Protein AF-A0A960SS31-F1 (afdb_monomer)

Mean predicted aligned error: 2.96 Å

Solvent-accessible surface area (backbone atoms only — not comparable to full-atom values): 11959 Å² total; per-resid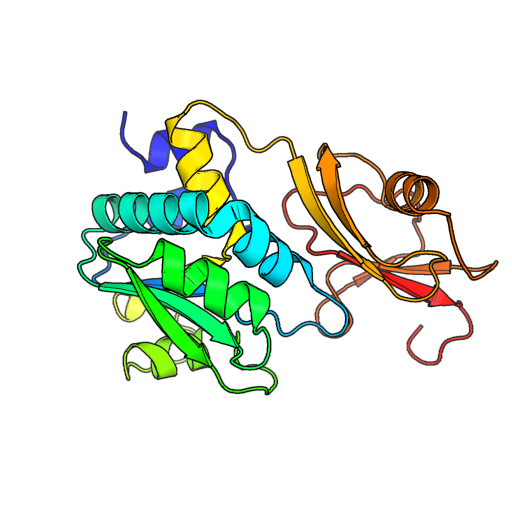ue (Å²): 131,60,68,36,57,36,24,48,74,21,59,42,36,29,36,71,48,81,44,51,58,43,27,62,66,35,70,41,70,23,48,31,34,36,30,52,38,38,72,61,43,63,86,57,51,31,54,48,50,44,30,48,76,39,22,57,43,28,50,51,11,48,54,52,45,21,66,57,20,64,27,77,45,34,36,39,36,32,29,63,86,46,52,64,27,51,52,34,37,51,62,43,27,65,95,53,77,40,44,82,41,79,38,70,95,57,81,64,53,55,38,70,59,53,39,44,27,74,76,68,73,48,78,56,57,91,97,56,49,55,57,84,71,31,29,45,76,44,28,41,64,28,24,31,45,43,36,36,13,77,72,73,42,54,68,54,59,34,58,24,13,42,29,64,43,37,65,45,65,45,68,48,76,42,54,58,62,47,27,51,46,60,58,39,48,76,44,62,24,66,63,45,97,49,67,31,35,22,40,51,21,77,81,83,34,44,84,38,79,62,57,70,47,54,37,43,76,28,44,35,24,35,36,30,37,45,63,86,40,95,88,106

Radius of gyration: 17.5 Å; Cα contacts (8 Å, |Δi|>4): 535; chains: 1; bounding box: 45×34×51 Å

Nearest PDB structures (foldseek):
  8rb9-assembly1_C  TM=9.527E-01  e=4.982E-23  Azotobacter vinelandii DJ
  8rbm-assembly1_C  TM=9.577E-01  e=6.476E-22  Azotobacter vinelandii DJ
  8a5e-assembly1_B  TM=8.186E-01  e=1.273E-15  Acetobacterium woodii DSM 1030
  8oh5-assembly1_B  TM=8.190E-01  e=1.273E-15  Sporomusa ovata DSM 2662
  8j9h-assembly1_V1  TM=7.981E-01  e=4.921E-14  Euglena gracilis

Structure (mmCIF, N/CA/C/O backbone):
data_AF-A0A960SS31-F1
#
_entry.id   AF-A0A960SS31-F1
#
loop_
_atom_site.group_PDB
_atom_site.id
_atom_site.type_symbol
_atom_site.label_atom_id
_atom_site.label_alt_id
_atom_site.label_comp_id
_atom_site.label_asym_id
_atom_site.label_entity_id
_atom_site.label_seq_id
_atom_site.pdbx_PDB_ins_code
_atom_site.Cartn_x
_atom_site.Cartn_y
_atom_site.Cartn_z
_atom_site.occupancy
_atom_site.B_iso_or_equiv
_atom_site.auth_seq_id
_atom_site.auth_comp_id
_atom_site.auth_asym_id
_atom_site.auth_atom_id
_atom_site.pdbx_PDB_model_num
ATOM 1 N N . MET A 1 1 ? -1.459 15.351 19.835 1.00 75.50 1 MET A N 1
ATOM 2 C CA . MET A 1 1 ? -1.897 15.698 18.464 1.00 75.50 1 MET A CA 1
ATOM 3 C C . MET A 1 1 ? -2.835 14.598 17.987 1.00 75.50 1 MET A C 1
ATOM 5 O O . MET A 1 1 ? -2.575 13.457 18.355 1.00 75.50 1 MET A O 1
ATOM 9 N N . LYS A 1 2 ? -3.936 14.891 17.279 1.00 91.81 2 LYS A N 1
ATOM 10 C CA . LYS A 1 2 ? -4.834 13.819 16.801 1.00 91.81 2 LYS A CA 1
ATOM 11 C C . LYS A 1 2 ? -4.137 13.023 15.691 1.00 91.81 2 LYS A C 1
ATOM 13 O O . LYS A 1 2 ? -3.307 13.583 14.976 1.00 91.81 2 LYS A O 1
ATOM 18 N N . LEU A 1 3 ? -4.495 11.748 15.511 1.00 96.00 3 LEU A N 1
ATOM 19 C CA . LEU A 1 3 ? -3.878 10.901 14.479 1.00 96.00 3 LEU A CA 1
ATOM 20 C C . LEU A 1 3 ? -4.015 11.513 13.077 1.00 96.00 3 LEU A C 1
ATOM 22 O O . LEU A 1 3 ? -3.043 11.567 12.330 1.00 96.00 3 LEU A O 1
ATOM 26 N N . ALA A 1 4 ? -5.200 12.030 12.735 1.00 96.56 4 ALA A N 1
ATOM 27 C CA . ALA A 1 4 ? -5.448 12.657 11.437 1.00 96.56 4 ALA A CA 1
ATOM 28 C C . ALA A 1 4 ? -4.482 13.823 11.150 1.00 96.56 4 ALA A C 1
ATOM 30 O O . ALA A 1 4 ? -4.000 13.954 10.027 1.00 96.56 4 ALA A O 1
ATOM 31 N N . ASP A 1 5 ? -4.127 14.617 12.163 1.00 97.12 5 ASP A N 1
ATOM 32 C CA . ASP A 1 5 ? -3.155 15.702 12.012 1.00 97.12 5 ASP A CA 1
ATOM 33 C C . ASP A 1 5 ? -1.747 15.148 11.740 1.00 97.12 5 ASP A C 1
ATOM 35 O O . ASP A 1 5 ? -1.031 15.681 10.895 1.00 97.12 5 ASP A O 1
ATOM 39 N N . GLN A 1 6 ? -1.350 14.058 12.413 1.00 97.88 6 GLN A N 1
ATOM 40 C CA . GLN A 1 6 ? -0.028 13.431 12.228 1.00 97.88 6 GLN A CA 1
ATOM 41 C C . GLN A 1 6 ? 0.095 12.865 10.816 1.00 97.88 6 GLN A C 1
ATOM 43 O O . GLN A 1 6 ? 1.068 13.126 10.115 1.00 97.88 6 GLN A O 1
ATOM 48 N N . VAL A 1 7 ? -0.949 12.170 10.370 1.00 98.31 7 VAL A N 1
ATOM 49 C CA . VAL A 1 7 ? -1.077 11.603 9.024 1.00 98.31 7 VAL A CA 1
ATOM 50 C C . VAL A 1 7 ? -1.078 12.702 7.957 1.00 98.31 7 VAL A C 1
ATOM 52 O O . VAL A 1 7 ? -0.448 12.544 6.908 1.00 98.31 7 VAL A O 1
ATOM 55 N N . LYS A 1 8 ? -1.733 13.839 8.226 1.00 98.12 8 LYS A N 1
ATOM 56 C CA . LYS A 1 8 ? -1.721 15.008 7.339 1.00 98.12 8 LYS A CA 1
ATOM 57 C C . LYS A 1 8 ? -0.321 15.614 7.225 1.00 98.12 8 LYS A C 1
ATOM 59 O O . LYS A 1 8 ? 0.139 15.821 6.105 1.00 98.12 8 LYS A O 1
ATOM 64 N N . LEU A 1 9 ? 0.363 15.863 8.346 1.00 97.94 9 LEU A N 1
ATOM 65 C CA . LEU A 1 9 ? 1.720 16.433 8.356 1.00 97.94 9 LEU A CA 1
ATOM 66 C C . LEU A 1 9 ? 2.754 15.497 7.719 1.00 97.94 9 LEU A C 1
ATOM 68 O O . LEU A 1 9 ? 3.628 15.957 6.991 1.00 97.94 9 LEU A O 1
ATOM 72 N N . ALA A 1 10 ? 2.623 14.186 7.926 1.00 98.00 10 ALA A N 1
ATOM 73 C CA . ALA A 1 10 ? 3.469 13.177 7.290 1.00 98.00 10 ALA A CA 1
ATOM 74 C C . ALA A 1 10 ? 3.208 13.030 5.775 1.00 98.00 10 ALA A C 1
ATOM 76 O O . ALA A 1 10 ? 3.958 12.343 5.077 1.00 98.00 10 ALA A O 1
ATOM 77 N N . GLY A 1 11 ? 2.155 13.666 5.247 1.00 97.81 11 GLY A N 1
ATOM 78 C CA . GLY A 1 11 ? 1.810 13.638 3.830 1.00 97.81 11 GLY A CA 1
ATOM 79 C C . GLY A 1 11 ? 1.362 12.259 3.349 1.00 97.81 11 GLY A C 1
ATOM 80 O O . GLY A 1 11 ? 1.710 11.872 2.227 1.00 97.81 11 GLY A O 1
ATOM 81 N N . VAL A 1 12 ? 0.636 11.519 4.193 1.00 98.56 12 VAL A N 1
ATOM 82 C CA . VAL A 1 12 ? 0.093 10.194 3.868 1.00 98.56 12 VAL A CA 1
ATOM 83 C C . VAL A 1 12 ? -1.138 10.335 2.970 1.00 98.56 12 VAL A C 1
ATOM 85 O O . VAL A 1 12 ? -2.100 11.040 3.290 1.00 98.56 12 VAL A O 1
ATOM 88 N N . VAL A 1 13 ? -1.117 9.609 1.857 1.00 98.31 13 VAL A N 1
ATOM 89 C CA . VAL A 1 13 ? -2.213 9.505 0.886 1.00 98.31 13 VAL A CA 1
ATOM 90 C C . VAL A 1 13 ? -2.513 8.037 0.596 1.00 98.31 13 VAL A C 1
ATOM 92 O O . VAL A 1 13 ? -1.703 7.163 0.914 1.00 98.31 13 VAL A O 1
ATOM 95 N N . GLY A 1 14 ? -3.661 7.762 -0.023 1.00 97.56 14 GLY A N 1
ATOM 96 C CA . GLY A 1 14 ? -4.030 6.425 -0.475 1.00 97.56 14 GLY A CA 1
ATOM 97 C C . GLY A 1 14 ? -2.978 5.836 -1.419 1.00 97.56 14 GLY A C 1
ATOM 98 O O . GLY A 1 14 ? -2.830 6.277 -2.557 1.00 97.56 14 GLY A O 1
ATOM 99 N N . ALA A 1 15 ? -2.277 4.807 -0.946 1.00 97.00 15 ALA A N 1
ATOM 100 C CA . ALA A 1 15 ? -1.106 4.224 -1.600 1.00 97.00 15 ALA A CA 1
ATOM 101 C C . ALA A 1 15 ? -1.434 3.192 -2.704 1.00 97.00 15 ALA A C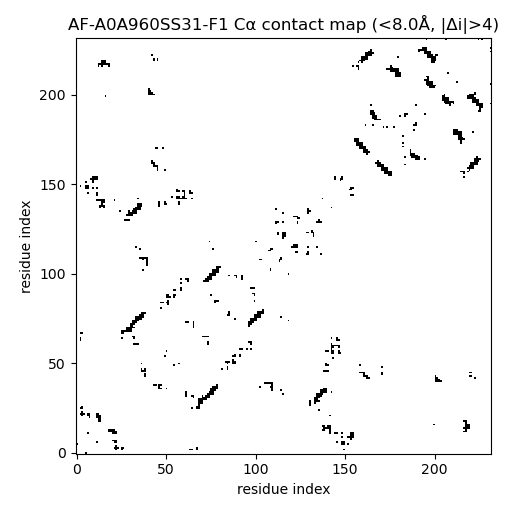 1
ATOM 103 O O . ALA A 1 15 ? -0.524 2.576 -3.257 1.00 97.00 15 ALA A O 1
ATOM 104 N N . GLY A 1 16 ? -2.717 2.993 -3.021 1.00 92.00 16 GLY A N 1
ATOM 105 C CA . GLY A 1 16 ? -3.203 2.030 -4.018 1.00 92.00 16 GLY A CA 1
ATOM 106 C C . GLY A 1 16 ? -3.482 2.612 -5.409 1.00 92.00 16 GLY A C 1
ATOM 107 O O . GLY A 1 16 ? -4.236 2.004 -6.153 1.00 92.00 16 GLY A O 1
ATOM 108 N N . GLY A 1 17 ? -2.963 3.800 -5.742 1.00 89.00 17 GLY A N 1
ATOM 109 C CA . GLY A 1 17 ? -3.172 4.450 -7.048 1.00 89.00 17 GLY A CA 1
ATOM 110 C C . GLY A 1 17 ? -3.997 5.736 -6.983 1.00 89.00 17 GLY A C 1
ATOM 111 O O . GLY A 1 17 ? -3.607 6.749 -7.550 1.00 89.00 17 GLY A O 1
ATOM 112 N N . GLY A 1 18 ? -5.101 5.740 -6.229 1.00 89.81 18 GLY A N 1
ATOM 113 C CA . GLY A 1 18 ? -6.043 6.871 -6.225 1.00 89.81 18 GLY A CA 1
ATOM 114 C C . GLY A 1 18 ? -5.597 8.124 -5.455 1.00 89.81 18 GLY A C 1
ATOM 115 O O . GLY A 1 18 ? -6.140 9.199 -5.679 1.00 89.81 18 GLY A O 1
ATOM 116 N N . GLY A 1 19 ? -4.644 8.021 -4.521 1.00 94.69 19 GLY A N 1
ATOM 117 C CA . GLY A 1 19 ? -4.060 9.194 -3.852 1.00 94.69 19 GLY A CA 1
ATOM 118 C C . GLY A 1 19 ? -4.988 10.001 -2.938 1.00 94.69 19 GLY A C 1
ATOM 119 O O . GLY A 1 19 ? -4.627 11.108 -2.542 1.00 94.69 19 GLY A O 1
ATOM 120 N N . PHE A 1 20 ? -6.159 9.475 -2.565 1.00 96.75 20 PHE A N 1
ATOM 121 C CA . PHE A 1 20 ? -7.087 10.190 -1.685 1.00 96.75 20 PHE A CA 1
ATOM 122 C C . PHE A 1 20 ? -6.420 10.548 -0.338 1.00 96.75 20 PHE A C 1
ATOM 124 O O . PHE A 1 20 ? -5.739 9.689 0.235 1.00 96.75 20 PHE A O 1
ATOM 131 N N . PRO A 1 21 ? -6.601 11.766 0.209 1.00 97.50 21 PRO A N 1
ATOM 132 C CA . PRO A 1 21 ? -5.950 12.156 1.456 1.00 97.50 21 PRO A CA 1
ATOM 133 C C . PRO A 1 21 ? -6.404 11.296 2.645 1.00 97.50 21 PRO A C 1
ATOM 135 O O . PRO A 1 21 ? -7.551 11.367 3.090 1.00 97.50 21 PRO A O 1
ATOM 138 N N . THR A 1 22 ? -5.488 10.505 3.208 1.00 98.19 22 THR A N 1
ATOM 139 C CA . THR A 1 22 ? -5.817 9.517 4.249 1.00 98.19 22 THR A CA 1
ATOM 140 C C . THR A 1 22 ? -6.360 10.169 5.518 1.00 98.19 22 THR A C 1
ATOM 142 O O . THR A 1 22 ? -7.275 9.638 6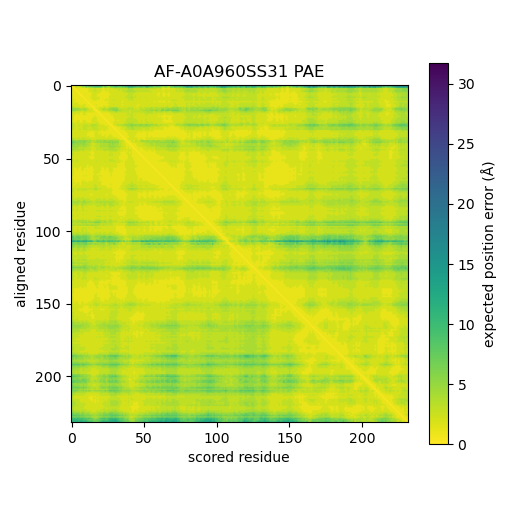.138 1.00 98.19 22 THR A O 1
ATOM 145 N N . HIS A 1 23 ? -5.868 11.357 5.875 1.00 97.94 23 HIS A N 1
ATOM 146 C CA . HIS A 1 23 ? -6.356 12.093 7.044 1.00 97.94 23 HIS A CA 1
ATOM 147 C C . HIS A 1 23 ? -7.856 12.432 6.976 1.00 97.94 23 HIS A C 1
ATOM 149 O O . HIS A 1 23 ? -8.488 12.528 8.021 1.00 97.94 23 HIS A O 1
ATOM 155 N N . ILE A 1 24 ? -8.434 12.571 5.774 1.00 97.31 24 ILE A N 1
ATOM 156 C CA . ILE A 1 24 ? -9.879 12.786 5.603 1.00 97.31 24 ILE A CA 1
ATOM 157 C C . ILE A 1 24 ? -10.639 11.502 5.950 1.00 97.31 24 ILE A C 1
ATOM 159 O O . ILE A 1 24 ? -11.610 11.560 6.698 1.00 97.31 24 ILE A O 1
ATOM 163 N N . LYS A 1 25 ? -10.168 10.333 5.482 1.00 96.69 25 LYS A N 1
ATOM 164 C CA . LYS A 1 25 ? -10.757 9.031 5.851 1.00 96.69 25 LYS A CA 1
ATOM 165 C C . LYS A 1 25 ? -10.688 8.794 7.367 1.00 96.69 25 LYS A C 1
ATOM 167 O O . LYS A 1 25 ? -11.653 8.319 7.949 1.00 96.69 25 LYS A O 1
ATOM 172 N N . LEU A 1 26 ? -9.579 9.1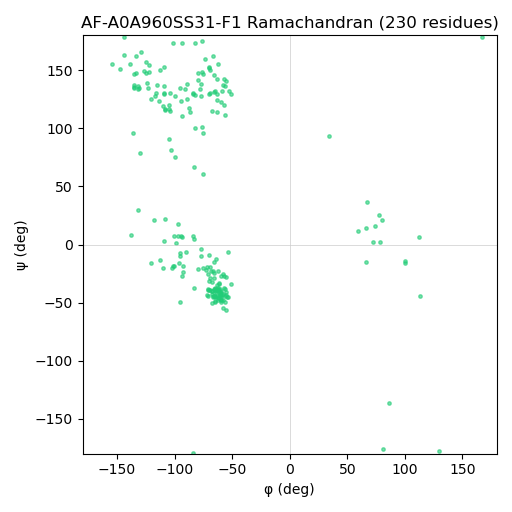75 8.006 1.00 97.06 26 LEU A N 1
ATOM 173 C CA . LEU A 1 26 ? -9.372 9.019 9.455 1.00 97.06 26 LEU A CA 1
ATOM 174 C C . LEU A 1 26 ? -10.114 10.047 10.323 1.00 97.06 26 LEU A C 1
ATOM 176 O O . LEU A 1 26 ? -10.129 9.903 11.541 1.00 97.06 26 LEU A O 1
ATOM 180 N N . ALA A 1 27 ? -10.691 11.090 9.725 1.00 95.12 27 ALA A N 1
ATOM 181 C CA . ALA A 1 27 ? -11.530 12.058 10.430 1.00 95.12 27 ALA A CA 1
ATOM 182 C C . ALA A 1 27 ? -13.018 11.657 10.445 1.00 95.12 27 ALA A C 1
ATOM 184 O O . ALA A 1 27 ? -13.825 12.336 11.079 1.00 95.12 27 ALA A O 1
ATOM 185 N N . ALA A 1 28 ? -13.385 10.589 9.733 1.00 94.56 28 ALA A N 1
ATOM 186 C CA . ALA A 1 28 ? -14.741 10.061 9.702 1.00 94.56 28 ALA A CA 1
ATOM 187 C C . ALA A 1 28 ? -15.035 9.160 10.917 1.00 94.56 28 ALA A C 1
ATOM 189 O O . ALA A 1 28 ? -14.142 8.829 11.695 1.00 94.56 28 ALA A O 1
ATOM 190 N N . GLN A 1 29 ? -16.294 8.741 11.057 1.00 97.38 29 GLN A N 1
ATOM 191 C CA . GLN A 1 29 ? -16.711 7.721 12.020 1.00 97.38 29 GLN A CA 1
ATOM 192 C C . GLN A 1 29 ? -17.095 6.442 11.283 1.00 97.38 29 GLN A C 1
ATOM 194 O O . GLN A 1 29 ? -17.885 6.484 10.341 1.00 97.38 29 GLN A O 1
ATOM 199 N N . ALA A 1 30 ? -16.540 5.315 11.713 1.00 98.12 30 ALA A N 1
ATOM 200 C CA . ALA A 1 30 ? -16.788 4.009 11.118 1.00 98.12 30 ALA A CA 1
ATOM 201 C C . ALA A 1 30 ? -16.728 2.925 12.192 1.00 98.12 30 ALA A C 1
ATOM 203 O O . ALA A 1 30 ? -15.998 3.056 13.170 1.00 98.12 30 ALA A O 1
ATOM 204 N N . ASP A 1 31 ? -17.475 1.842 12.000 1.00 98.31 31 ASP A N 1
ATOM 205 C CA . ASP A 1 31 ? -17.437 0.684 12.898 1.00 98.31 31 ASP A CA 1
ATOM 206 C C . ASP A 1 31 ? -16.434 -0.390 12.442 1.00 98.31 31 ASP A C 1
ATOM 208 O O . ASP A 1 31 ? -15.994 -1.198 13.266 1.00 98.31 31 ASP A O 1
ATOM 212 N N . THR A 1 32 ? -16.028 -0.347 11.165 1.00 98.75 32 THR A N 1
ATOM 213 C CA . THR A 1 32 ? -15.114 -1.310 10.538 1.00 98.75 32 THR A CA 1
ATOM 214 C C . THR A 1 32 ? -13.996 -0.604 9.762 1.00 98.75 32 THR A C 1
ATOM 216 O O . THR A 1 32 ? -14.246 0.332 8.996 1.00 98.75 32 THR A O 1
ATOM 219 N N . VAL A 1 33 ? -12.759 -1.088 9.906 1.00 98.88 33 VAL A N 1
ATOM 220 C CA . VAL A 1 33 ? -11.593 -0.676 9.105 1.00 98.88 33 VAL A CA 1
ATOM 221 C C . VAL A 1 33 ? -11.067 -1.872 8.316 1.00 98.88 33 VAL A C 1
ATOM 223 O O . VAL A 1 33 ? -10.783 -2.920 8.889 1.00 98.88 33 VAL A O 1
ATOM 226 N N . ILE A 1 34 ? -10.900 -1.708 7.003 1.00 98.81 34 ILE A N 1
ATOM 227 C CA . ILE A 1 34 ? -10.426 -2.760 6.100 1.00 98.81 34 ILE A CA 1
ATOM 228 C C . ILE A 1 34 ? -9.138 -2.320 5.401 1.00 98.81 34 ILE A C 1
ATOM 230 O O . ILE A 1 34 ? -9.092 -1.297 4.711 1.00 98.81 34 ILE A O 1
ATOM 234 N N . ALA A 1 35 ? -8.102 -3.145 5.520 1.00 98.69 35 ALA A N 1
ATOM 235 C CA . ALA A 1 35 ? -6.927 -3.120 4.671 1.00 98.69 35 ALA A CA 1
ATOM 236 C C . ALA A 1 35 ? -7.144 -3.965 3.418 1.00 98.69 35 ALA A C 1
ATOM 238 O O . ALA A 1 35 ? -7.283 -5.186 3.481 1.00 98.69 35 ALA A O 1
ATOM 239 N N . ASN A 1 36 ? -7.167 -3.295 2.269 1.00 98.25 36 ASN A N 1
ATOM 240 C CA . ASN A 1 36 ? -7.265 -3.925 0.963 1.00 98.25 36 ASN A CA 1
ATOM 241 C C . ASN A 1 36 ? -5.875 -4.390 0.503 1.00 98.25 36 ASN A C 1
ATOM 243 O O . ASN A 1 36 ? -5.072 -3.580 0.030 1.00 98.25 36 ASN A O 1
ATOM 247 N N . GLY A 1 37 ? -5.605 -5.686 0.672 1.00 97.12 37 GLY A N 1
ATOM 248 C CA . GLY A 1 37 ? -4.429 -6.399 0.164 1.00 97.12 37 GLY A CA 1
ATOM 249 C C . GLY A 1 37 ? -4.769 -7.349 -0.990 1.00 97.12 37 GLY A C 1
ATOM 250 O O . GLY A 1 37 ? -4.052 -8.321 -1.225 1.00 97.12 37 GLY A O 1
ATOM 251 N N . ALA A 1 38 ? -5.885 -7.122 -1.692 1.00 95.19 38 ALA A N 1
ATOM 252 C CA . ALA A 1 38 ? -6.347 -8.023 -2.743 1.00 95.19 38 ALA A CA 1
ATOM 253 C C . ALA A 1 38 ? -5.445 -8.018 -3.987 1.00 95.19 38 ALA A C 1
ATOM 255 O O . ALA A 1 38 ? -5.414 -9.028 -4.679 1.00 95.19 38 ALA A O 1
ATOM 256 N N . GLU A 1 39 ? -4.763 -6.903 -4.284 1.00 91.56 39 GLU A N 1
ATOM 257 C CA . GLU A 1 39 ? -3.898 -6.667 -5.457 1.00 91.56 39 GLU A CA 1
ATOM 258 C C . GLU A 1 39 ? -4.374 -7.373 -6.742 1.00 91.56 39 GLU A C 1
ATOM 260 O O . GLU A 1 39 ? -4.115 -8.556 -7.005 1.00 91.56 39 GLU A O 1
ATOM 265 N N . CYS A 1 40 ? -5.156 -6.651 -7.542 1.00 90.25 40 CYS A N 1
ATOM 266 C CA . CYS A 1 40 ? -5.812 -7.215 -8.722 1.00 90.25 40 CYS A CA 1
ATOM 267 C C . CYS A 1 40 ? -5.121 -6.881 -10.045 1.00 90.25 40 CYS A C 1
ATOM 269 O O . CYS A 1 40 ? -5.351 -7.595 -11.018 1.00 90.25 40 CYS A O 1
ATOM 271 N N . GLU A 1 41 ? -4.270 -5.856 -10.079 1.00 91.50 41 GLU A N 1
ATOM 272 C CA . GLU A 1 41 ? -3.519 -5.498 -11.279 1.00 91.50 41 GLU A CA 1
ATOM 273 C C . GLU A 1 41 ? -2.569 -6.632 -11.692 1.00 91.50 41 GLU A C 1
ATOM 275 O O . GLU A 1 41 ? -1.739 -7.065 -10.883 1.00 91.50 41 GLU A O 1
ATOM 280 N N . PRO A 1 42 ? -2.662 -7.135 -12.936 1.00 90.62 42 PRO A N 1
ATOM 281 C CA . PRO A 1 42 ? -1.757 -8.163 -13.418 1.00 90.62 42 PRO A CA 1
ATOM 282 C C . PRO A 1 42 ? -0.296 -7.716 -13.316 1.00 90.62 42 PRO A C 1
ATOM 284 O O . PRO A 1 42 ? 0.035 -6.560 -13.568 1.00 90.62 42 PRO A O 1
ATOM 287 N N . LEU A 1 43 ? 0.581 -8.662 -12.970 1.00 93.25 43 LEU A N 1
ATOM 288 C CA . LEU A 1 43 ? 2.025 -8.480 -12.762 1.00 93.25 43 LEU A CA 1
ATOM 289 C C . LEU A 1 43 ? 2.434 -7.609 -11.563 1.00 93.25 43 LEU A C 1
ATOM 291 O O . LEU A 1 43 ? 3.579 -7.733 -11.133 1.00 93.25 43 LEU A O 1
ATOM 295 N N . LEU A 1 44 ? 1.546 -6.823 -10.950 1.00 95.31 44 LEU A N 1
ATOM 296 C CA . LEU A 1 44 ? 1.885 -6.080 -9.731 1.00 95.31 44 LEU A CA 1
ATOM 297 C C . LEU A 1 44 ? 1.894 -6.994 -8.498 1.00 95.31 44 LEU A C 1
ATOM 299 O O . LEU A 1 44 ? 1.077 -7.911 -8.386 1.00 95.31 44 LEU A O 1
ATOM 303 N N . HIS A 1 45 ? 2.895 -6.785 -7.638 1.00 95.06 45 HIS A N 1
ATOM 304 C CA . HIS A 1 45 ? 3.234 -7.627 -6.480 1.00 95.06 45 HIS A CA 1
ATOM 305 C C . HIS A 1 45 ? 3.592 -6.803 -5.226 1.00 95.06 45 HIS A C 1
ATOM 307 O O . HIS A 1 45 ? 4.099 -7.347 -4.240 1.00 95.06 45 HIS A O 1
ATOM 313 N N . LYS A 1 46 ? 3.395 -5.483 -5.261 1.00 97.00 46 LYS A N 1
ATOM 314 C CA . LYS A 1 46 ? 3.875 -4.551 -4.239 1.00 97.00 46 LYS A CA 1
ATOM 315 C C . LYS A 1 46 ? 3.111 -4.696 -2.931 1.00 97.00 46 LYS A C 1
ATOM 317 O O . LYS A 1 46 ? 3.724 -4.655 -1.870 1.00 97.00 46 LYS A O 1
ATOM 322 N N . ASP A 1 47 ? 1.801 -4.919 -2.987 1.00 97.56 47 ASP A N 1
ATOM 323 C CA . ASP A 1 47 ? 0.990 -5.079 -1.778 1.00 97.56 47 ASP A CA 1
ATOM 324 C C . ASP A 1 47 ? 1.292 -6.407 -1.082 1.00 97.56 47 ASP A C 1
ATOM 326 O O . ASP A 1 47 ? 1.369 -6.451 0.146 1.00 97.56 47 ASP A O 1
ATOM 330 N N . ALA A 1 48 ? 1.521 -7.476 -1.855 1.00 97.44 48 ALA A N 1
ATOM 331 C CA . ALA A 1 48 ? 1.982 -8.750 -1.311 1.00 97.44 48 ALA A CA 1
ATOM 332 C C . ALA A 1 48 ? 3.327 -8.589 -0.586 1.00 97.44 48 ALA A C 1
ATOM 334 O O . ALA A 1 48 ? 3.437 -8.985 0.569 1.00 97.44 48 ALA A O 1
ATOM 335 N N . ALA A 1 49 ? 4.299 -7.916 -1.209 1.00 98.00 49 ALA A N 1
ATOM 336 C CA . ALA A 1 49 ? 5.596 -7.649 -0.589 1.00 98.00 49 ALA A CA 1
ATOM 337 C C . ALA A 1 49 ? 5.478 -6.799 0.691 1.00 98.00 49 ALA A C 1
ATOM 339 O O . ALA A 1 49 ? 6.112 -7.107 1.698 1.00 98.00 49 ALA A O 1
ATOM 340 N N . VAL A 1 50 ? 4.630 -5.763 0.691 1.00 98.56 50 VAL A N 1
ATOM 341 C CA . VAL A 1 50 ? 4.359 -4.953 1.893 1.00 98.56 50 VAL A CA 1
ATOM 342 C C . VAL A 1 50 ? 3.791 -5.822 3.015 1.00 98.56 50 VAL A C 1
ATOM 344 O O . VAL A 1 50 ? 4.245 -5.729 4.151 1.00 98.56 50 VAL A O 1
ATOM 347 N N . MET A 1 51 ? 2.830 -6.697 2.719 1.00 98.62 51 MET A N 1
ATOM 348 C CA . MET A 1 51 ? 2.273 -7.611 3.719 1.00 98.62 51 MET A CA 1
ATOM 349 C C . MET A 1 51 ? 3.294 -8.639 4.213 1.00 98.62 51 MET A C 1
ATOM 351 O O . MET A 1 51 ? 3.313 -8.945 5.397 1.00 98.62 51 MET A O 1
ATOM 355 N N . GLU A 1 52 ? 4.148 -9.160 3.336 1.00 98.38 52 GLU A N 1
ATOM 356 C CA . GLU A 1 52 ? 5.174 -10.149 3.684 1.00 98.38 52 GLU A CA 1
ATOM 357 C C . GLU A 1 52 ? 6.262 -9.566 4.592 1.00 98.38 52 GLU A C 1
ATOM 359 O O . GLU A 1 52 ? 6.696 -10.221 5.539 1.00 98.38 52 GLU A O 1
ATOM 364 N N . HIS A 1 53 ? 6.682 -8.326 4.333 1.00 98.31 53 HIS A N 1
ATOM 365 C CA . HIS A 1 53 ? 7.828 -7.718 5.011 1.00 98.31 53 HIS A CA 1
ATOM 366 C C . HIS A 1 53 ? 7.458 -6.728 6.120 1.00 98.31 53 HIS A C 1
ATOM 368 O O . HIS A 1 53 ? 8.292 -6.455 6.978 1.00 98.31 53 HIS A O 1
ATOM 374 N N . GLN A 1 54 ? 6.236 -6.187 6.117 1.00 98.50 54 GLN A N 1
ATOM 375 C CA . GLN A 1 54 ? 5.805 -5.107 7.017 1.00 98.50 54 GLN A CA 1
ATOM 376 C C . GLN A 1 54 ? 4.456 -5.411 7.688 1.00 98.50 54 GLN A C 1
ATOM 378 O O . GLN A 1 54 ? 3.670 -4.509 7.990 1.00 98.50 54 GLN A O 1
ATOM 383 N N . ALA A 1 55 ? 4.152 -6.698 7.907 1.00 98.69 55 ALA A N 1
ATOM 384 C CA . ALA A 1 55 ? 2.892 -7.137 8.506 1.00 98.69 55 ALA A CA 1
ATOM 385 C C . ALA A 1 55 ? 2.628 -6.480 9.871 1.00 98.69 55 ALA A C 1
ATOM 387 O O . ALA A 1 55 ? 1.507 -6.068 10.154 1.00 98.69 55 ALA A O 1
ATOM 388 N N . ARG A 1 56 ? 3.653 -6.345 10.723 1.00 98.50 56 ARG A N 1
ATOM 389 C CA . ARG A 1 56 ? 3.496 -5.777 12.074 1.00 98.50 56 ARG A CA 1
ATOM 390 C C . ARG A 1 56 ? 3.117 -4.298 12.019 1.00 98.50 56 ARG A C 1
ATOM 392 O O . ARG A 1 56 ? 2.197 -3.871 12.714 1.00 98.50 56 ARG A O 1
ATOM 399 N N . GLU A 1 57 ? 3.782 -3.530 11.164 1.00 98.69 57 GLU A N 1
ATOM 400 C CA . GLU A 1 57 ? 3.503 -2.115 10.921 1.00 98.69 57 GLU A CA 1
ATOM 401 C C . GLU A 1 57 ? 2.121 -1.923 10.291 1.00 98.69 57 GLU A C 1
ATOM 403 O O . GLU A 1 57 ? 1.400 -0.995 10.660 1.00 98.69 57 GLU A O 1
ATOM 408 N N . LEU A 1 58 ? 1.725 -2.823 9.384 1.00 98.81 58 LEU A N 1
ATOM 409 C CA . LEU A 1 58 ? 0.383 -2.863 8.808 1.00 98.81 58 LEU A CA 1
ATOM 410 C C . LEU A 1 58 ? -0.680 -3.027 9.902 1.00 98.81 58 LEU A C 1
ATOM 412 O O . LEU A 1 58 ? -1.576 -2.187 9.995 1.00 98.81 58 LEU A O 1
ATOM 416 N N . ILE A 1 59 ? -0.568 -4.053 10.754 1.00 98.81 59 ILE A N 1
ATOM 417 C CA . ILE A 1 59 ? -1.528 -4.290 11.845 1.00 98.81 59 ILE A CA 1
ATOM 418 C C . ILE A 1 59 ? -1.564 -3.098 12.805 1.00 98.81 59 ILE A C 1
ATOM 420 O O . ILE A 1 59 ? -2.645 -2.606 13.132 1.00 98.81 59 ILE A O 1
ATOM 424 N N . ARG A 1 60 ? -0.400 -2.549 13.174 1.00 98.75 60 ARG A N 1
ATOM 425 C CA . ARG A 1 60 ? -0.323 -1.352 14.021 1.00 98.75 60 ARG A CA 1
ATOM 426 C C . ARG A 1 60 ? -1.047 -0.155 13.400 1.00 98.75 60 ARG A C 1
ATOM 428 O O . ARG A 1 60 ? -1.771 0.556 14.097 1.00 98.75 60 ARG A O 1
ATOM 435 N N . GLY A 1 61 ? -0.861 0.071 12.103 1.00 98.81 61 GLY A N 1
ATOM 436 C CA . GLY A 1 61 ? -1.528 1.138 11.363 1.00 98.81 61 GLY A CA 1
ATOM 437 C C . GLY A 1 61 ? -3.047 0.983 11.334 1.00 98.81 61 GLY A C 1
ATOM 438 O O . GLY A 1 61 ? -3.764 1.978 11.462 1.00 98.81 61 GLY A O 1
ATOM 439 N N . ILE A 1 62 ? -3.540 -0.251 11.205 1.00 98.88 62 ILE A N 1
ATOM 440 C CA . ILE A 1 62 ? -4.976 -0.559 11.244 1.00 98.88 62 ILE A CA 1
ATOM 441 C C . ILE A 1 62 ? -5.545 -0.252 12.627 1.00 98.88 62 ILE A C 1
ATOM 443 O O . ILE A 1 62 ? -6.539 0.458 12.711 1.00 98.88 62 ILE A O 1
ATOM 447 N N . GLU A 1 63 ? -4.907 -0.707 13.705 1.00 98.81 63 GLU A N 1
ATOM 448 C CA . GLU A 1 63 ? -5.381 -0.444 15.071 1.00 98.81 63 GLU A CA 1
ATOM 449 C C . GLU A 1 63 ? -5.424 1.053 15.400 1.00 98.81 63 GLU A C 1
ATOM 451 O O . GLU A 1 63 ? -6.396 1.534 15.980 1.00 98.81 63 GLU A O 1
ATOM 456 N N . LEU A 1 64 ? -4.409 1.810 14.971 1.00 98.62 64 LEU A N 1
ATOM 457 C CA . LEU A 1 64 ? -4.400 3.270 15.091 1.00 98.62 64 LEU A CA 1
ATOM 458 C C . LEU A 1 64 ? -5.572 3.906 14.333 1.00 98.62 64 LEU A C 1
ATOM 460 O O . LEU A 1 64 ? -6.243 4.800 14.852 1.00 98.62 64 LEU A O 1
ATOM 464 N N . ALA A 1 65 ? -5.834 3.445 13.109 1.00 98.62 65 ALA A N 1
ATOM 465 C CA . ALA A 1 65 ? -6.967 3.918 12.328 1.00 98.62 65 ALA A CA 1
ATOM 466 C C . ALA A 1 65 ? -8.305 3.553 12.984 1.00 98.62 65 ALA A C 1
ATOM 468 O O . ALA A 1 65 ? -9.197 4.397 13.009 1.00 98.62 65 ALA A O 1
ATOM 469 N N . MET A 1 66 ? -8.429 2.347 13.551 1.00 98.75 66 MET A N 1
ATOM 470 C CA . MET A 1 66 ? -9.615 1.923 14.299 1.00 98.75 66 MET A CA 1
ATOM 471 C C . MET A 1 66 ? -9.889 2.861 15.470 1.00 98.75 66 MET A C 1
ATOM 473 O O . MET A 1 66 ? -11.009 3.348 15.607 1.00 98.75 66 MET A O 1
ATOM 477 N N . ASP A 1 67 ? -8.863 3.179 16.261 1.00 98.38 67 ASP A N 1
ATOM 478 C CA . ASP A 1 67 ? -8.992 4.093 17.399 1.00 98.38 67 ASP A CA 1
ATOM 479 C C . ASP A 1 67 ? -9.402 5.505 16.954 1.00 98.38 67 ASP A C 1
ATOM 481 O O . ASP A 1 67 ? -10.203 6.158 17.621 1.00 98.38 67 ASP A O 1
ATOM 485 N N . ALA A 1 68 ? -8.894 5.973 15.810 1.00 98.19 68 ALA A N 1
ATOM 486 C CA . ALA A 1 68 ? -9.229 7.293 15.282 1.00 98.19 68 ALA A CA 1
ATOM 487 C C . ALA A 1 68 ? -10.682 7.406 14.798 1.00 98.19 68 ALA A C 1
ATOM 489 O O . ALA A 1 68 ? -11.308 8.442 15.023 1.00 98.19 68 ALA A O 1
ATOM 490 N N . VAL A 1 69 ? -11.219 6.360 14.160 1.00 98.19 69 VAL A N 1
ATOM 491 C CA . VAL A 1 69 ? -12.579 6.376 13.585 1.00 98.19 69 VAL A CA 1
ATOM 492 C C . VAL A 1 69 ? -13.646 5.779 14.510 1.00 98.19 69 VAL A C 1
ATOM 494 O O . VAL A 1 69 ? -14.834 5.860 14.202 1.00 98.19 69 VAL A O 1
ATOM 497 N N . GLY A 1 70 ? -13.239 5.192 15.640 1.00 98.00 70 GLY A N 1
ATOM 498 C CA . GLY A 1 70 ? -14.127 4.523 16.595 1.00 98.00 70 GLY A CA 1
ATOM 499 C C . GLY A 1 70 ? -14.530 3.097 16.198 1.00 98.00 70 GLY A C 1
ATOM 500 O O . GLY A 1 70 ? -15.540 2.591 16.696 1.00 98.00 70 GLY A O 1
ATOM 501 N N . ALA A 1 71 ? -13.762 2.449 15.320 1.00 98.44 71 ALA A N 1
ATOM 502 C CA . ALA A 1 71 ? -14.075 1.115 14.820 1.00 98.44 71 ALA A CA 1
ATOM 503 C C . ALA A 1 71 ? -13.771 0.018 15.843 1.00 98.44 71 ALA A C 1
ATOM 505 O O . ALA A 1 71 ? -12.825 0.100 16.630 1.00 98.44 71 ALA A O 1
ATOM 506 N N . LYS A 1 72 ? -14.572 -1.049 15.792 1.00 97.62 72 LYS A N 1
ATOM 507 C CA . LYS A 1 72 ? -14.423 -2.238 16.642 1.00 97.62 72 LYS A CA 1
ATOM 508 C C . LYS A 1 72 ? -13.955 -3.467 15.869 1.00 97.62 72 LYS A C 1
ATOM 510 O O . LYS A 1 72 ? -13.431 -4.378 16.499 1.00 97.62 72 LYS A O 1
ATOM 515 N N . ASP A 1 73 ? -14.117 -3.482 14.545 1.00 98.06 73 ASP A N 1
ATOM 516 C CA . ASP A 1 73 ? -13.644 -4.561 13.670 1.00 98.06 73 ASP A CA 1
ATOM 517 C C . ASP A 1 73 ? -12.530 -4.048 12.746 1.00 98.06 73 ASP A C 1
ATOM 519 O O . ASP A 1 73 ? -12.699 -3.060 12.026 1.00 98.06 73 ASP A O 1
ATOM 523 N N . GLY A 1 74 ? -11.372 -4.705 12.795 1.00 98.75 74 GLY A N 1
ATOM 524 C CA . GLY A 1 74 ? -10.228 -4.441 11.928 1.00 98.75 74 GLY A CA 1
ATOM 525 C C . GLY A 1 74 ? -9.955 -5.656 11.058 1.00 98.75 74 GLY A C 1
ATOM 526 O O . GLY A 1 74 ? -9.854 -6.770 11.571 1.00 98.75 74 GLY A O 1
ATOM 527 N N . VAL A 1 75 ? -9.816 -5.472 9.747 1.00 98.88 75 VAL A N 1
ATOM 528 C CA . VAL A 1 75 ? -9.713 -6.594 8.805 1.00 98.88 75 VAL A CA 1
ATOM 529 C C . VAL A 1 75 ? -8.604 -6.366 7.789 1.00 98.88 75 VAL A C 1
ATOM 531 O O . VAL A 1 75 ? -8.501 -5.283 7.224 1.00 98.88 75 VAL A O 1
ATOM 534 N N . VAL A 1 76 ? -7.815 -7.398 7.489 1.00 98.81 76 VAL A N 1
ATOM 535 C CA . VAL A 1 76 ? -6.930 -7.424 6.312 1.00 98.81 76 VAL A CA 1
ATOM 536 C C . VAL A 1 76 ? -7.496 -8.402 5.291 1.00 98.81 76 VAL A C 1
ATOM 538 O O . VAL A 1 76 ? -7.591 -9.595 5.568 1.00 98.81 76 VAL A O 1
ATOM 541 N N . GLY A 1 77 ? -7.880 -7.908 4.115 1.00 98.25 77 GLY A N 1
ATOM 542 C CA . GLY A 1 77 ? -8.322 -8.734 2.994 1.00 98.25 77 GLY A CA 1
ATOM 543 C C . GLY A 1 77 ? -7.138 -9.167 2.134 1.00 98.25 77 GLY A C 1
ATOM 544 O O . GLY A 1 77 ? -6.484 -8.315 1.536 1.00 98.25 77 GLY A O 1
ATOM 545 N N . VAL A 1 78 ? -6.874 -10.472 2.043 1.00 98.00 78 VAL A N 1
ATOM 546 C CA . VAL A 1 78 ? -5.744 -11.031 1.279 1.00 98.00 78 VAL A CA 1
ATOM 547 C C . VAL A 1 78 ? -6.227 -12.164 0.385 1.00 98.00 78 VAL A C 1
ATOM 549 O O . VAL A 1 78 ? -6.962 -13.046 0.827 1.00 98.00 78 VAL A O 1
ATOM 552 N N . LYS A 1 79 ? -5.791 -12.193 -0.879 1.00 95.81 79 LYS A N 1
ATOM 553 C CA . LYS A 1 79 ? -6.073 -13.335 -1.762 1.00 95.81 79 LYS A CA 1
ATOM 554 C C . LYS A 1 79 ? -5.424 -14.606 -1.227 1.00 95.81 79 LYS A C 1
ATOM 556 O O . LYS A 1 79 ? -4.212 -14.640 -1.016 1.00 95.81 79 LYS A O 1
ATOM 561 N N . ALA A 1 80 ? -6.200 -15.685 -1.127 1.00 95.69 80 ALA A N 1
ATOM 562 C CA . ALA A 1 80 ? -5.734 -16.955 -0.564 1.00 95.69 80 ALA A CA 1
ATOM 563 C C . ALA A 1 80 ? -4.495 -17.542 -1.274 1.00 95.69 80 ALA A C 1
ATOM 565 O O . ALA A 1 80 ? -3.697 -18.242 -0.654 1.00 95.69 80 ALA A O 1
ATOM 566 N N . LYS A 1 81 ? -4.288 -17.232 -2.564 1.00 95.12 81 LYS A N 1
ATOM 567 C CA . LYS A 1 81 ? -3.108 -17.690 -3.314 1.00 95.12 81 LYS A CA 1
ATOM 568 C C . LYS A 1 81 ? -1.783 -17.069 -2.856 1.00 95.12 81 LYS A C 1
ATOM 570 O O . LYS A 1 81 ? -0.731 -17.649 -3.118 1.00 95.12 81 LYS A O 1
ATOM 575 N N . LYS A 1 82 ? -1.802 -15.900 -2.204 1.00 95.69 82 LYS A N 1
ATOM 576 C CA . LYS A 1 82 ? -0.600 -15.180 -1.751 1.00 95.69 82 LYS A CA 1
ATOM 577 C C . LYS A 1 82 ? -0.135 -15.759 -0.409 1.00 95.69 82 LYS A C 1
ATOM 579 O O . LYS A 1 82 ? -0.232 -15.111 0.625 1.00 95.69 82 LYS A O 1
ATOM 584 N N . LYS A 1 83 ? 0.319 -17.018 -0.429 1.00 97.19 83 LYS A N 1
ATOM 585 C CA . LYS A 1 83 ? 0.601 -17.815 0.780 1.00 97.19 83 LYS A CA 1
ATOM 586 C C . LYS A 1 83 ? 1.561 -17.119 1.748 1.00 97.19 83 LYS A C 1
ATOM 588 O O . LYS A 1 83 ? 1.268 -17.070 2.931 1.00 97.19 83 LYS A O 1
ATOM 593 N N . ALA A 1 84 ? 2.658 -16.545 1.255 1.00 98.06 84 ALA A N 1
ATOM 594 C CA . ALA A 1 84 ? 3.628 -15.855 2.106 1.00 98.06 84 ALA A CA 1
ATOM 595 C C . ALA A 1 84 ? 3.007 -14.639 2.819 1.00 98.06 84 ALA A C 1
ATOM 597 O O . ALA A 1 84 ? 3.105 -14.535 4.040 1.00 98.06 84 ALA A O 1
ATOM 598 N N . ALA A 1 85 ? 2.279 -13.786 2.089 1.00 98.19 85 ALA A N 1
ATOM 599 C CA . ALA A 1 85 ? 1.533 -12.675 2.681 1.00 98.19 85 ALA A CA 1
ATOM 600 C C . ALA A 1 85 ? 0.471 -13.147 3.689 1.00 98.19 85 ALA A C 1
ATOM 602 O O . ALA A 1 85 ? 0.328 -12.556 4.755 1.00 98.19 85 ALA A O 1
ATOM 603 N N . VAL A 1 86 ? -0.256 -14.226 3.375 1.00 98.50 86 VAL A N 1
ATOM 604 C CA . VAL A 1 86 ? -1.251 -14.829 4.275 1.00 98.50 86 VAL A CA 1
ATOM 605 C C . VAL A 1 86 ? -0.610 -15.273 5.587 1.00 98.50 86 VAL A C 1
ATOM 607 O O . VAL A 1 86 ? -1.142 -14.944 6.643 1.00 98.50 86 VAL A O 1
ATOM 610 N N . GLU A 1 87 ? 0.518 -15.982 5.539 1.00 98.62 87 GLU A N 1
ATOM 611 C CA . GLU A 1 87 ? 1.214 -16.442 6.745 1.00 98.62 87 GLU A CA 1
ATOM 612 C C . GLU A 1 87 ? 1.771 -15.271 7.564 1.00 98.62 87 GLU A C 1
ATOM 614 O O . GLU A 1 87 ? 1.563 -15.218 8.776 1.00 98.62 87 GLU A O 1
ATOM 619 N N . ALA A 1 88 ? 2.399 -14.286 6.912 1.00 98.75 88 ALA A N 1
ATOM 620 C CA . ALA A 1 88 ? 2.937 -13.104 7.586 1.00 98.75 88 ALA A CA 1
ATOM 621 C C . ALA A 1 88 ? 1.839 -12.286 8.288 1.00 98.75 88 ALA A C 1
ATOM 623 O O . ALA A 1 88 ? 1.977 -11.925 9.459 1.00 98.75 88 ALA A O 1
ATOM 624 N N . VAL A 1 89 ? 0.720 -12.035 7.599 1.00 98.75 89 VAL A N 1
ATOM 625 C CA . VAL A 1 89 ? -0.425 -11.307 8.162 1.00 98.75 89 VAL A CA 1
ATOM 626 C C . VAL A 1 89 ? -1.102 -12.120 9.258 1.00 98.75 89 VAL A C 1
ATOM 628 O O . VAL A 1 89 ? -1.416 -11.564 10.304 1.00 98.75 89 VAL A O 1
ATOM 631 N N . ARG A 1 90 ? -1.296 -13.432 9.067 1.00 98.62 90 ARG A N 1
ATOM 632 C CA . ARG A 1 90 ? -1.880 -14.309 10.092 1.00 98.62 90 ARG A CA 1
ATOM 633 C C . ARG A 1 90 ? -1.078 -14.241 11.387 1.00 98.62 90 ARG A C 1
ATOM 635 O O . ARG A 1 90 ? -1.676 -14.007 12.431 1.00 98.62 90 ARG A O 1
ATOM 642 N N . ALA A 1 91 ? 0.243 -14.384 11.300 1.00 98.56 91 ALA A N 1
ATOM 643 C CA . ALA A 1 91 ? 1.127 -14.296 12.455 1.00 98.56 91 ALA A CA 1
ATOM 644 C C . ALA A 1 91 ? 1.090 -12.903 13.108 1.00 98.56 91 ALA A C 1
ATOM 646 O O . ALA A 1 91 ? 1.093 -12.792 14.329 1.00 98.56 91 ALA A O 1
ATOM 647 N N . ALA A 1 92 ? 1.023 -11.826 12.316 1.00 98.56 92 ALA A N 1
ATOM 648 C CA . ALA A 1 92 ? 0.932 -10.465 12.849 1.00 98.56 92 ALA A CA 1
ATOM 649 C C . ALA A 1 92 ? -0.428 -10.146 13.498 1.00 98.56 92 ALA A C 1
ATOM 651 O O . ALA A 1 92 ? -0.491 -9.280 14.369 1.00 98.56 92 ALA A O 1
ATOM 652 N N . CYS A 1 93 ? -1.501 -10.832 13.095 1.00 98.44 93 CYS A N 1
ATOM 653 C CA . CYS A 1 93 ? -2.824 -10.679 13.696 1.00 98.44 93 CYS A CA 1
ATOM 654 C C . CYS A 1 93 ? -2.927 -11.310 15.097 1.00 98.44 93 CYS A C 1
ATOM 656 O O . CYS A 1 93 ? -3.810 -10.917 15.862 1.00 98.44 93 CYS A O 1
ATOM 658 N N . GLU A 1 94 ? -2.068 -12.274 15.450 1.00 97.56 94 GLU A N 1
ATOM 659 C CA . GLU A 1 94 ? -2.110 -12.958 16.748 1.00 97.56 94 GLU A CA 1
ATOM 660 C C . GLU A 1 94 ? -1.989 -11.965 17.917 1.00 97.56 94 GLU A C 1
ATOM 662 O O . GLU A 1 94 ? -1.010 -11.232 18.043 1.00 97.56 94 GLU A O 1
ATOM 667 N N . GLY A 1 95 ? -3.008 -11.929 18.783 1.00 95.00 95 GLY A N 1
ATOM 668 C CA . GLY A 1 95 ? -3.060 -11.019 19.935 1.00 95.00 95 GLY A CA 1
ATOM 669 C C . GLY A 1 95 ? -3.450 -9.570 19.610 1.00 95.00 95 GLY A C 1
ATOM 670 O O . GLY A 1 95 ? -3.498 -8.749 20.525 1.00 95.00 95 GLY A O 1
ATOM 671 N N . SER A 1 96 ? -3.750 -9.252 18.348 1.00 97.38 96 SER A N 1
ATOM 672 C CA . SER A 1 96 ? -4.251 -7.937 17.924 1.00 97.38 96 SER A CA 1
ATOM 673 C C . SER A 1 96 ? -5.784 -7.890 17.869 1.00 97.38 96 SER A C 1
ATOM 675 O O . SER A 1 96 ? -6.462 -8.913 17.993 1.00 97.38 96 SER A O 1
ATOM 677 N N . ARG A 1 97 ? -6.351 -6.701 17.627 1.00 96.50 97 ARG A N 1
ATOM 678 C CA . ARG A 1 97 ? -7.792 -6.529 17.327 1.00 96.50 97 ARG A CA 1
ATOM 679 C C . ARG A 1 97 ? -8.144 -6.748 15.850 1.00 96.50 97 ARG A C 1
ATOM 681 O O . ARG A 1 97 ? -9.266 -6.454 15.439 1.00 96.50 97 ARG A O 1
ATOM 688 N N . VAL A 1 98 ? -7.189 -7.209 15.045 1.00 98.69 98 VAL A N 1
ATOM 689 C CA . VAL A 1 98 ? -7.315 -7.316 13.592 1.00 98.69 98 VAL A CA 1
ATOM 690 C C . VAL A 1 98 ? -7.409 -8.782 13.180 1.00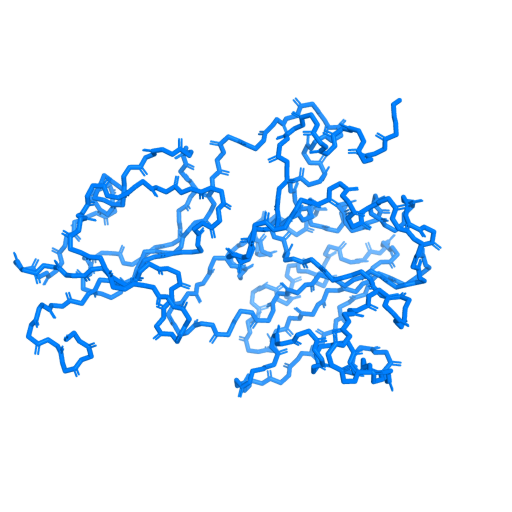 98.69 98 VAL A C 1
ATOM 692 O O . VAL A 1 98 ? -6.659 -9.628 13.662 1.00 98.69 98 VAL A O 1
ATOM 695 N N . ARG A 1 99 ? -8.324 -9.093 12.260 1.00 98.44 99 ARG A N 1
ATOM 696 C CA . ARG A 1 99 ? -8.500 -10.437 11.694 1.00 98.44 99 ARG A CA 1
ATOM 697 C C . ARG A 1 99 ? -8.126 -10.489 10.215 1.00 98.44 99 ARG A C 1
ATOM 699 O O . ARG A 1 99 ? -8.287 -9.527 9.467 1.00 98.44 99 ARG A O 1
ATOM 706 N N . LEU A 1 100 ? -7.666 -11.655 9.777 1.00 98.44 100 LEU A N 1
ATOM 707 C CA . LEU A 1 100 ? -7.420 -11.949 8.367 1.00 98.44 100 LEU A CA 1
ATOM 708 C C . LEU A 1 100 ? -8.719 -12.407 7.686 1.00 98.44 100 LEU A C 1
ATOM 710 O O . LEU A 1 100 ? -9.372 -13.335 8.162 1.00 98.44 100 LEU A O 1
ATOM 714 N N . GLN A 1 101 ? -9.048 -11.812 6.540 1.00 98.19 101 GLN A N 1
ATOM 715 C CA . GLN A 1 101 ? -10.084 -12.279 5.621 1.00 98.19 101 GLN A CA 1
ATOM 716 C C . GLN A 1 101 ? -9.428 -12.816 4.347 1.00 98.19 101 GLN A C 1
ATOM 718 O O . GLN A 1 101 ? -8.775 -12.077 3.610 1.00 98.19 101 GLN A O 1
ATOM 723 N N . LEU A 1 102 ? -9.640 -14.101 4.059 1.00 97.69 102 LEU A N 1
ATOM 724 C CA . LEU A 1 102 ? -9.226 -14.676 2.783 1.00 97.69 102 LEU A CA 1
ATOM 725 C C . LEU A 1 102 ? -10.214 -14.280 1.684 1.00 97.69 102 LEU A C 1
ATOM 727 O O . LEU A 1 102 ? -11.430 -14.371 1.868 1.00 97.69 102 LEU A O 1
ATOM 731 N N . LEU A 1 103 ? -9.670 -13.856 0.548 1.00 96.12 103 LEU A N 1
ATOM 732 C CA . LEU A 1 103 ? -10.407 -13.467 -0.650 1.00 96.12 103 LEU A CA 1
ATOM 733 C C . LEU A 1 103 ? -10.218 -14.505 -1.761 1.00 96.12 103 LEU A C 1
ATOM 735 O O . LEU A 1 103 ? -9.182 -15.181 -1.833 1.00 96.12 103 LEU A O 1
ATOM 739 N N . GLY A 1 104 ? -11.212 -14.593 -2.645 1.00 91.88 104 GLY A N 1
ATOM 740 C CA . GLY A 1 104 ? -11.134 -15.388 -3.869 1.00 91.88 104 GLY A CA 1
ATOM 741 C C . GLY A 1 104 ? -10.113 -14.836 -4.868 1.00 91.88 104 GLY A C 1
ATOM 742 O O . GLY A 1 104 ? -9.685 -13.684 -4.784 1.00 91.88 104 GLY A O 1
ATOM 743 N N . ASP A 1 105 ? -9.713 -15.669 -5.831 1.00 89.94 105 ASP A N 1
ATOM 744 C CA . ASP A 1 105 ? -8.766 -15.278 -6.877 1.00 89.94 105 ASP A CA 1
ATOM 745 C C . ASP A 1 105 ? -9.473 -14.912 -8.186 1.00 89.94 105 ASP A C 1
ATOM 747 O O . ASP A 1 105 ? -9.480 -15.677 -9.145 1.00 89.94 105 ASP A O 1
ATOM 751 N N . TYR A 1 106 ? -10.091 -13.734 -8.211 1.00 88.38 106 TYR A N 1
ATOM 752 C CA . TYR A 1 106 ? -10.724 -13.180 -9.406 1.00 88.38 106 TYR A CA 1
ATOM 753 C C . TYR A 1 106 ? -10.547 -11.659 -9.466 1.00 88.38 106 TYR A C 1
ATOM 755 O O . TYR A 1 106 ? -10.190 -11.008 -8.479 1.00 88.38 106 TYR A O 1
ATOM 763 N N . TYR A 1 107 ? -10.766 -11.091 -10.649 1.00 84.69 107 TYR A N 1
ATOM 764 C CA . TYR A 1 107 ? -10.829 -9.648 -10.857 1.00 84.69 107 TYR A CA 1
ATOM 765 C C . TYR A 1 107 ? -12.305 -9.237 -11.022 1.00 84.69 107 TYR A C 1
ATOM 767 O O . TYR A 1 107 ? -12.972 -9.868 -11.844 1.00 84.69 107 TYR A O 1
ATOM 775 N N . PRO A 1 108 ? -12.818 -8.213 -10.305 1.00 83.44 108 PRO A N 1
ATOM 776 C CA . PRO A 1 108 ? -12.128 -7.343 -9.348 1.00 83.44 108 PRO A CA 1
ATOM 777 C C . PRO A 1 108 ? -12.424 -7.675 -7.865 1.00 83.44 108 PRO A C 1
ATOM 779 O O . PRO A 1 108 ? -13.148 -6.952 -7.196 1.00 83.44 108 PRO A O 1
ATOM 782 N N . ALA A 1 109 ? -11.759 -8.673 -7.268 1.00 88.12 109 ALA A N 1
ATOM 783 C CA . ALA A 1 109 ? -11.910 -8.952 -5.824 1.00 88.12 109 ALA A CA 1
ATOM 784 C C . ALA A 1 109 ? -11.415 -7.820 -4.888 1.00 88.12 109 ALA A C 1
ATOM 786 O O . ALA A 1 109 ? -11.633 -7.865 -3.679 1.00 88.12 109 ALA A O 1
ATOM 787 N N . GLY A 1 110 ? -10.679 -6.847 -5.433 1.00 85.94 110 GLY A N 1
ATOM 788 C CA . GLY A 1 110 ? -10.175 -5.676 -4.719 1.00 85.94 110 GLY A CA 1
ATOM 789 C C . GLY A 1 110 ? -11.009 -4.414 -4.915 1.00 85.94 110 GLY A C 1
ATOM 790 O O . GLY A 1 110 ? -10.605 -3.379 -4.385 1.00 85.94 110 GLY A O 1
ATOM 791 N N . ASP A 1 111 ? -12.107 -4.472 -5.674 1.00 92.31 111 ASP A N 1
ATOM 792 C CA . ASP A 1 111 ? -13.051 -3.359 -5.749 1.00 92.31 111 ASP A CA 1
ATOM 793 C C . ASP A 1 111 ? -13.689 -3.111 -4.375 1.00 92.31 111 ASP A C 1
ATOM 795 O O . ASP A 1 111 ? -13.939 -4.046 -3.609 1.00 92.31 111 ASP A O 1
ATOM 799 N N . GLU A 1 112 ? -13.918 -1.842 -4.030 1.00 92.12 112 GLU A N 1
ATOM 800 C CA . GLU A 1 112 ? -14.415 -1.494 -2.698 1.00 92.12 112 GLU A CA 1
ATOM 801 C C . GLU A 1 112 ? -15.839 -2.031 -2.454 1.00 92.12 112 GLU A C 1
ATOM 803 O O . GLU A 1 112 ? -16.145 -2.367 -1.309 1.00 92.12 112 GLU A O 1
ATOM 808 N N . TYR A 1 113 ? -16.683 -2.194 -3.484 1.00 94.31 113 TYR A N 1
ATOM 809 C CA . TYR A 1 113 ? -18.021 -2.783 -3.329 1.00 94.31 113 TYR A CA 1
ATOM 810 C C . TYR A 1 113 ? -17.930 -4.269 -2.966 1.00 94.31 113 TYR A C 1
ATOM 812 O O . TYR A 1 113 ? -18.518 -4.696 -1.967 1.00 94.31 113 TYR A O 1
ATOM 820 N N . ASP A 1 114 ? -17.146 -5.035 -3.727 1.00 94.81 114 ASP A N 1
ATOM 821 C CA . ASP A 1 114 ? -16.962 -6.474 -3.509 1.00 94.81 114 ASP A CA 1
ATOM 822 C C . ASP A 1 114 ? -16.278 -6.758 -2.169 1.00 94.81 114 ASP A C 1
ATOM 824 O O . ASP A 1 114 ? -16.703 -7.641 -1.415 1.00 94.81 114 ASP A O 1
ATOM 828 N N . LEU A 1 115 ? -15.233 -5.996 -1.838 1.00 96.38 115 LEU A N 1
ATOM 829 C CA . LEU A 1 115 ? -14.475 -6.187 -0.606 1.00 96.38 115 LEU A CA 1
ATOM 830 C C . LEU A 1 115 ? -15.320 -5.866 0.632 1.00 96.38 115 LEU A C 1
ATOM 832 O O . LEU A 1 115 ? -15.325 -6.645 1.589 1.00 96.38 115 LEU A O 1
ATOM 836 N N . VAL A 1 116 ? -16.054 -4.747 0.622 1.00 97.88 116 VAL A N 1
ATOM 837 C CA . VAL A 1 116 ? -16.930 -4.373 1.743 1.00 97.88 116 VAL A CA 1
ATOM 838 C C . VAL A 1 116 ? -18.032 -5.407 1.926 1.00 97.88 116 VAL A C 1
ATOM 840 O O . VAL A 1 116 ? -18.261 -5.844 3.059 1.00 97.88 116 VAL A O 1
ATOM 843 N N . TYR A 1 117 ? -18.668 -5.852 0.841 1.00 97.06 117 TYR A N 1
ATOM 844 C CA . TYR A 1 117 ? -19.698 -6.883 0.915 1.00 97.06 117 TYR A CA 1
ATOM 845 C C . TYR A 1 117 ? -19.139 -8.208 1.443 1.00 97.06 117 TYR A C 1
ATOM 847 O O . TYR A 1 117 ? -19.704 -8.789 2.366 1.00 97.06 117 TYR A O 1
ATOM 855 N N . THR A 1 118 ? -17.984 -8.648 0.941 1.00 95.88 118 THR A N 1
ATOM 856 C CA . THR A 1 118 ? -17.334 -9.894 1.380 1.00 95.88 118 THR A CA 1
ATOM 857 C C . THR A 1 118 ? -16.992 -9.872 2.871 1.00 95.88 118 THR A C 1
ATOM 859 O O . THR A 1 118 ? -17.123 -10.886 3.553 1.00 95.88 118 THR A O 1
ATOM 862 N N . VAL A 1 119 ? -16.549 -8.725 3.393 1.00 96.88 119 VAL A N 1
ATOM 863 C CA . VAL A 1 119 ? -16.121 -8.596 4.795 1.00 96.88 119 VAL A CA 1
ATOM 864 C C . VAL A 1 119 ? -17.293 -8.379 5.753 1.00 96.88 119 VAL A C 1
ATOM 866 O O . VAL A 1 119 ? -17.247 -8.875 6.880 1.00 96.88 119 VAL A O 1
ATOM 869 N N . THR A 1 120 ? -18.311 -7.617 5.340 1.00 97.56 120 THR A N 1
ATOM 870 C CA . THR A 1 120 ? -19.349 -7.084 6.246 1.00 97.56 120 THR A CA 1
ATOM 871 C C . THR A 1 120 ? -20.774 -7.529 5.915 1.00 97.56 120 THR A C 1
ATOM 873 O O . THR A 1 120 ? -21.672 -7.339 6.733 1.00 97.56 120 THR A O 1
ATOM 876 N N . GLY A 1 121 ? -21.009 -8.058 4.711 1.00 97.62 121 GLY A N 1
ATOM 877 C CA . GLY A 1 121 ? -22.341 -8.324 4.158 1.00 97.62 121 GLY A CA 1
ATOM 878 C C . GLY A 1 121 ? -23.124 -7.071 3.745 1.00 97.62 121 GLY A C 1
ATOM 879 O O . GLY A 1 121 ? -24.273 -7.184 3.319 1.00 97.62 121 GLY A O 1
ATOM 880 N N . ARG A 1 122 ? -22.543 -5.870 3.873 1.00 98.06 122 ARG A N 1
ATOM 881 C CA . ARG A 1 122 ? -23.208 -4.595 3.561 1.00 98.06 122 ARG A CA 1
ATOM 882 C C . ARG A 1 122 ? -22.995 -4.227 2.098 1.00 98.06 122 ARG A C 1
ATOM 884 O O . ARG A 1 122 ? -21.888 -4.339 1.580 1.00 98.06 122 ARG A O 1
ATOM 891 N N . LEU A 1 123 ? -24.051 -3.745 1.451 1.00 97.25 123 LEU A N 1
ATOM 892 C CA . LEU A 1 123 ? -23.992 -3.219 0.090 1.00 97.25 123 LEU A CA 1
ATOM 893 C C . LEU A 1 123 ? -23.799 -1.707 0.136 1.00 97.25 123 LEU A C 1
ATOM 895 O O . LEU A 1 123 ? -24.613 -0.997 0.728 1.00 97.25 123 LEU A O 1
ATOM 899 N N . ILE A 1 124 ? -22.741 -1.217 -0.507 1.00 97.88 124 ILE A N 1
ATOM 900 C CA . ILE A 1 124 ? -22.565 0.218 -0.738 1.00 97.88 124 ILE A CA 1
ATOM 901 C C . ILE A 1 124 ? -23.683 0.676 -1.696 1.00 97.88 124 ILE A C 1
ATOM 903 O O . ILE A 1 124 ? -23.913 0.013 -2.712 1.00 97.88 124 ILE A O 1
ATOM 907 N N . PRO A 1 125 ? -24.411 1.769 -1.394 1.00 96.06 125 PRO A N 1
ATOM 908 C CA . PRO A 1 125 ? -25.465 2.262 -2.275 1.00 96.06 125 PRO A CA 1
ATOM 909 C C . PRO A 1 125 ? -24.897 2.685 -3.641 1.00 96.06 125 PRO A C 1
ATOM 911 O O . PRO A 1 125 ? -23.723 3.050 -3.721 1.00 96.06 125 PRO A O 1
ATOM 914 N N . PRO A 1 126 ? -25.704 2.686 -4.717 1.00 93.81 126 PRO A N 1
ATOM 915 C CA . PRO A 1 126 ? -25.256 3.139 -6.032 1.00 93.81 126 PRO A CA 1
ATOM 916 C C . PRO A 1 126 ? -24.628 4.537 -5.978 1.00 93.81 126 PRO A C 1
ATOM 918 O O . PRO A 1 126 ? -25.203 5.447 -5.382 1.00 93.81 126 PRO A O 1
ATOM 921 N N . ALA A 1 127 ? -23.453 4.693 -6.597 1.00 92.50 127 ALA A N 1
ATOM 922 C CA . ALA A 1 127 ? -22.631 5.912 -6.557 1.00 92.50 127 ALA A CA 1
ATOM 923 C C . ALA A 1 127 ? -22.174 6.350 -5.146 1.00 92.50 127 ALA A C 1
ATOM 925 O O . ALA A 1 127 ? -21.663 7.457 -4.970 1.00 92.50 127 ALA A O 1
ATOM 926 N N . GLY A 1 128 ? -22.342 5.485 -4.146 1.00 95.06 128 GLY A N 1
ATOM 927 C CA . GLY A 1 128 ? -21.841 5.675 -2.796 1.00 95.06 128 GLY A CA 1
ATOM 928 C C . GLY A 1 128 ? -20.385 5.249 -2.642 1.00 95.06 128 GLY A C 1
ATOM 929 O O . GLY A 1 128 ? -19.722 4.789 -3.573 1.00 95.06 128 GLY A O 1
ATOM 930 N N . ILE A 1 129 ? -19.900 5.396 -1.415 1.00 95.75 129 ILE A N 1
ATOM 931 C CA . ILE A 1 129 ? -18.549 5.028 -0.988 1.00 95.75 129 ILE A CA 1
ATOM 932 C C . ILE A 1 129 ? -18.609 4.248 0.335 1.00 95.75 129 ILE A C 1
ATOM 934 O O . ILE A 1 129 ? -19.609 4.351 1.053 1.00 95.75 129 ILE A O 1
ATOM 938 N N . PRO A 1 130 ? -17.551 3.504 0.718 1.00 97.38 130 PRO A N 1
ATOM 939 C CA . PRO A 1 130 ? -17.572 2.631 1.899 1.00 97.38 130 PRO A CA 1
ATOM 940 C C . PRO A 1 130 ? -18.048 3.296 3.197 1.00 97.38 130 PRO A C 1
ATOM 942 O O . PRO A 1 130 ? -18.743 2.681 4.007 1.00 97.38 130 PRO A O 1
ATOM 945 N N . ILE A 1 131 ? -17.742 4.583 3.384 1.00 97.62 131 ILE A N 1
ATOM 946 C CA . ILE A 1 131 ? -18.131 5.301 4.600 1.00 97.62 131 ILE A CA 1
ATOM 947 C C . ILE A 1 131 ? -19.652 5.476 4.729 1.00 97.62 131 ILE A C 1
ATOM 949 O O . ILE A 1 131 ? -20.155 5.574 5.844 1.00 97.62 131 ILE A O 1
ATOM 953 N N . ASN A 1 132 ? -20.413 5.429 3.627 1.00 97.44 132 ASN A N 1
ATOM 954 C CA . ASN A 1 132 ? -21.881 5.472 3.670 1.00 97.44 132 ASN A CA 1
ATOM 955 C C . ASN A 1 132 ? -22.499 4.235 4.338 1.00 97.44 132 ASN A C 1
ATOM 957 O O . ASN A 1 132 ? -23.670 4.271 4.704 1.00 97.44 132 ASN A O 1
ATOM 961 N N . VAL A 1 133 ? -21.719 3.166 4.513 1.00 98.00 133 VAL A N 1
ATOM 962 C CA . VAL A 1 133 ? -22.122 1.944 5.223 1.00 98.00 133 VAL A CA 1
ATOM 963 C C . VAL A 1 133 ? -21.258 1.673 6.457 1.00 98.00 133 VAL A C 1
ATOM 965 O O . VAL A 1 133 ? -21.213 0.543 6.940 1.00 98.00 133 VAL A O 1
ATOM 968 N N . GLY A 1 134 ? -20.584 2.703 6.986 1.00 98.00 134 GLY A N 1
ATOM 969 C CA . GLY A 1 134 ? -19.822 2.624 8.236 1.00 98.00 134 GLY A CA 1
ATOM 970 C C . GLY A 1 134 ? -18.459 1.941 8.115 1.00 98.00 134 GLY A C 1
ATOM 971 O O . GLY A 1 134 ? -17.963 1.407 9.107 1.00 98.00 134 GLY A O 1
ATOM 972 N N . VAL A 1 135 ? -17.853 1.944 6.920 1.00 98.62 135 VAL A N 1
ATOM 973 C CA . VAL A 1 135 ? -16.586 1.251 6.653 1.00 98.62 135 VAL A CA 1
ATOM 974 C C . VAL A 1 135 ? -15.523 2.208 6.115 1.00 98.62 135 VAL A C 1
ATOM 976 O O . VAL A 1 135 ? -15.770 2.988 5.196 1.00 98.62 135 VAL A O 1
ATOM 979 N N . VAL A 1 136 ? -14.304 2.113 6.644 1.00 98.44 136 VAL A N 1
ATOM 980 C CA . VAL A 1 136 ? -13.117 2.756 6.061 1.00 98.44 136 VAL A CA 1
ATOM 981 C C . VAL A 1 136 ? -12.260 1.701 5.379 1.00 98.44 136 VAL A C 1
ATOM 983 O O . VAL A 1 136 ? -11.763 0.787 6.029 1.00 98.44 136 VAL A O 1
ATOM 986 N N . VAL A 1 137 ? -12.045 1.856 4.073 1.00 98.19 137 VAL A N 1
ATOM 987 C CA . VAL A 1 137 ? -11.150 0.999 3.285 1.00 98.19 137 VAL A CA 1
ATOM 988 C C . VAL A 1 137 ? -9.907 1.789 2.890 1.00 98.19 137 VAL A C 1
ATOM 990 O O . VAL A 1 137 ? -10.011 2.903 2.368 1.00 98.19 137 VAL A O 1
ATOM 993 N N . CYS A 1 138 ? -8.725 1.220 3.118 1.00 98.25 138 CYS A N 1
ATOM 994 C CA . CYS A 1 138 ? -7.446 1.768 2.663 1.00 98.25 138 CYS A CA 1
ATOM 995 C C . CYS A 1 138 ? -6.535 0.646 2.142 1.00 98.25 138 CYS A C 1
ATOM 997 O O . CYS A 1 138 ? -6.655 -0.509 2.537 1.00 98.25 138 CYS A O 1
ATOM 999 N N . ASN A 1 139 ? -5.595 0.984 1.259 1.00 98.19 139 ASN A N 1
ATOM 1000 C CA . ASN A 1 139 ? -4.575 0.042 0.790 1.00 98.19 139 ASN A CA 1
ATOM 1001 C C . ASN A 1 139 ? -3.580 -0.312 1.917 1.00 98.19 139 ASN A C 1
ATOM 1003 O O . ASN A 1 139 ? -3.303 0.537 2.765 1.00 98.19 139 ASN A O 1
ATOM 1007 N N . VAL A 1 140 ? -3.003 -1.518 1.897 1.00 98.56 140 VAL A N 1
ATOM 1008 C CA . VAL A 1 140 ? -2.080 -2.019 2.942 1.00 98.56 140 VAL A CA 1
ATOM 1009 C C . VAL A 1 140 ? -0.900 -1.083 3.232 1.00 98.56 140 VAL A C 1
ATOM 1011 O O . VAL A 1 140 ? -0.650 -0.743 4.386 1.00 98.56 140 VAL A O 1
ATOM 1014 N N . GLU A 1 141 ? -0.237 -0.549 2.205 1.00 98.69 141 GLU A N 1
ATOM 1015 C CA . GLU A 1 141 ? 0.891 0.382 2.376 1.00 98.69 141 GLU A CA 1
ATOM 1016 C C . GLU A 1 141 ? 0.448 1.710 3.015 1.00 98.69 141 GLU A C 1
ATOM 1018 O O . GLU A 1 141 ? 1.219 2.391 3.689 1.00 98.69 141 GLU A O 1
ATOM 1023 N N . THR A 1 142 ? -0.829 2.073 2.867 1.00 98.75 142 THR A N 1
ATOM 1024 C CA . THR A 1 142 ? -1.382 3.272 3.512 1.00 98.75 142 THR A CA 1
ATOM 1025 C C . THR A 1 142 ? -1.352 3.129 5.031 1.00 98.75 142 THR A C 1
ATOM 1027 O O . THR A 1 142 ? -0.998 4.083 5.715 1.00 98.75 142 THR A O 1
ATOM 1030 N N . PHE A 1 143 ? -1.674 1.950 5.568 1.00 98.88 143 PHE A N 1
ATOM 1031 C CA . PHE A 1 143 ? -1.645 1.704 7.012 1.00 98.88 143 PHE A CA 1
ATOM 1032 C C . PHE A 1 143 ? -0.223 1.664 7.567 1.00 98.88 143 PHE A C 1
ATOM 1034 O O . PHE A 1 143 ? 0.030 2.261 8.611 1.00 98.88 143 PHE A O 1
ATOM 1041 N N . VAL A 1 144 ? 0.723 1.070 6.835 1.00 98.81 144 VAL A N 1
ATOM 1042 C CA . VAL A 1 144 ? 2.153 1.137 7.185 1.00 98.81 144 VAL A CA 1
ATOM 1043 C C . VAL A 1 144 ? 2.611 2.597 7.307 1.00 98.81 144 VAL A C 1
ATOM 1045 O O . VAL A 1 144 ? 3.258 2.977 8.284 1.00 98.81 144 VAL A O 1
ATOM 1048 N N . ASN A 1 145 ? 2.198 3.450 6.366 1.00 98.75 145 ASN A N 1
ATOM 1049 C CA . ASN A 1 145 ? 2.489 4.883 6.409 1.00 98.75 145 ASN A CA 1
ATOM 1050 C C . ASN A 1 145 ? 1.768 5.617 7.557 1.00 98.75 145 ASN A C 1
ATOM 1052 O O . ASN A 1 145 ? 2.315 6.570 8.109 1.00 98.75 145 ASN A O 1
ATOM 1056 N N . VAL A 1 146 ? 0.565 5.181 7.953 1.00 98.75 146 VAL A N 1
ATOM 1057 C CA . VAL A 1 146 ? -0.134 5.710 9.140 1.00 98.75 146 VAL A CA 1
ATOM 1058 C C . VAL A 1 146 ? 0.638 5.386 10.419 1.00 98.75 146 VAL A C 1
ATOM 1060 O O . VAL A 1 146 ? 0.823 6.281 11.242 1.00 98.75 146 VAL A O 1
ATOM 1063 N N . ALA A 1 147 ? 1.135 4.156 10.576 1.00 98.62 147 ALA A N 1
ATOM 1064 C CA . ALA A 1 147 ? 1.969 3.788 11.719 1.00 98.62 147 ALA A CA 1
ATOM 1065 C C . ALA A 1 147 ? 3.243 4.648 11.771 1.00 98.62 147 ALA A C 1
ATOM 1067 O O . ALA A 1 147 ? 3.511 5.302 12.781 1.00 98.62 147 ALA A O 1
ATOM 1068 N N . ALA A 1 148 ? 3.950 4.756 10.642 1.00 98.44 148 ALA A N 1
ATOM 1069 C CA . ALA A 1 148 ? 5.148 5.583 10.502 1.00 98.44 148 ALA A CA 1
ATOM 1070 C C . ALA A 1 148 ? 4.916 7.063 10.861 1.00 98.44 148 ALA A C 1
ATOM 1072 O O . ALA A 1 148 ? 5.755 7.687 11.514 1.00 98.44 148 ALA A O 1
ATOM 1073 N N . ALA A 1 149 ? 3.758 7.622 10.500 1.00 98.31 149 ALA A N 1
ATOM 1074 C CA . ALA A 1 149 ? 3.413 9.003 10.827 1.00 98.31 149 ALA A CA 1
ATOM 1075 C C . ALA A 1 149 ? 3.352 9.257 12.345 1.00 98.31 149 ALA A C 1
ATOM 1077 O O . ALA A 1 149 ? 3.732 10.338 12.799 1.00 98.31 149 ALA A O 1
ATOM 1078 N N . THR A 1 150 ? 2.924 8.271 13.146 1.00 97.56 150 THR A N 1
ATOM 1079 C CA . THR A 1 150 ? 2.905 8.396 14.620 1.00 97.56 150 THR A CA 1
ATOM 1080 C C . THR A 1 150 ? 4.299 8.417 15.241 1.00 97.56 150 THR A C 1
ATOM 1082 O O . THR A 1 150 ? 4.475 8.934 16.341 1.00 97.56 150 THR A O 1
ATOM 1085 N N . GLU A 1 151 ? 5.296 7.937 14.500 1.00 96.75 151 GLU A N 1
ATOM 1086 C CA . GLU A 1 151 ? 6.714 7.955 14.859 1.00 96.75 151 GLU A CA 1
ATOM 1087 C C . GLU A 1 151 ? 7.443 9.180 14.276 1.00 96.75 151 GLU A C 1
ATOM 1089 O O . GLU A 1 151 ? 8.667 9.269 14.333 1.00 96.75 151 GLU A O 1
ATOM 1094 N N . GLY A 1 152 ? 6.708 10.125 13.680 1.00 96.31 152 GLY A N 1
ATOM 1095 C CA . GLY A 1 152 ? 7.279 11.325 13.068 1.00 96.31 152 GLY A CA 1
ATOM 1096 C C . GLY A 1 152 ? 7.983 11.077 11.732 1.00 96.31 152 GLY A C 1
ATOM 1097 O O . GLY A 1 152 ? 8.733 11.940 11.278 1.00 96.31 152 GLY A O 1
ATOM 1098 N N . ARG A 1 153 ? 7.753 9.926 11.084 1.00 97.94 153 ARG A N 1
ATOM 1099 C 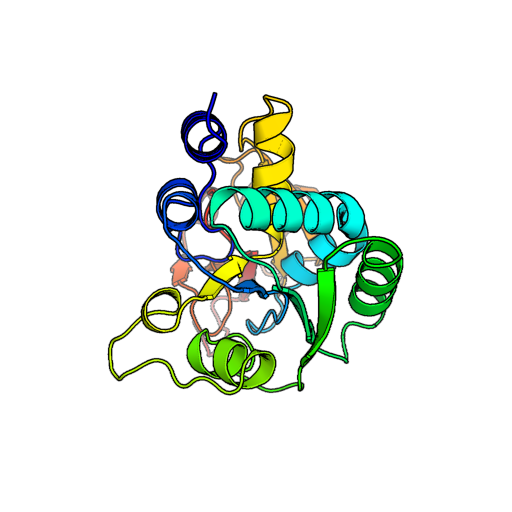CA . ARG A 1 153 ? 8.362 9.579 9.792 1.00 97.94 153 ARG A CA 1
ATOM 1100 C C . ARG A 1 153 ? 7.431 9.972 8.631 1.00 97.94 153 ARG A C 1
ATOM 1102 O O . ARG A 1 153 ? 6.382 9.347 8.469 1.00 97.94 153 ARG A O 1
ATOM 1109 N N . PRO A 1 154 ? 7.773 10.993 7.818 1.00 98.00 154 PRO A N 1
ATOM 1110 C CA . PRO A 1 154 ? 6.963 11.389 6.668 1.00 98.00 154 PRO A CA 1
ATOM 1111 C C . PRO A 1 154 ? 7.082 10.398 5.504 1.00 98.00 154 PRO A C 1
ATOM 1113 O O . PRO A 1 154 ? 8.068 9.670 5.379 1.00 98.00 154 PRO A O 1
ATOM 1116 N N . VAL A 1 155 ? 6.097 10.415 4.601 1.00 98.31 155 VAL A N 1
ATOM 1117 C CA . VAL A 1 155 ? 6.116 9.592 3.383 1.00 98.31 155 VAL A CA 1
ATOM 1118 C C . VAL A 1 155 ? 7.094 10.188 2.374 1.00 98.31 155 VAL A C 1
ATOM 1120 O O . VAL A 1 155 ? 6.749 11.108 1.625 1.00 98.31 155 VAL A O 1
ATOM 1123 N N . THR A 1 156 ? 8.313 9.653 2.376 1.00 98.25 156 THR A N 1
ATOM 1124 C CA . THR A 1 156 ? 9.421 10.021 1.475 1.00 98.25 156 THR A CA 1
ATOM 1125 C C . THR A 1 156 ? 9.798 8.910 0.500 1.00 98.25 156 THR A C 1
ATOM 1127 O O . THR A 1 156 ? 10.499 9.174 -0.471 1.00 98.25 156 THR A O 1
ATOM 1130 N N . HIS A 1 157 ? 9.310 7.691 0.731 1.00 98.31 157 HIS A N 1
ATOM 1131 C CA . HIS A 1 157 ? 9.588 6.517 -0.087 1.00 98.31 157 HIS A CA 1
ATOM 1132 C C . HIS A 1 157 ? 8.292 5.875 -0.567 1.00 98.31 157 HIS A C 1
ATOM 1134 O O . HIS A 1 157 ? 7.233 6.045 0.047 1.00 98.31 157 HIS A O 1
ATOM 1140 N N . LYS A 1 158 ? 8.395 5.128 -1.663 1.00 98.00 158 LYS A N 1
ATOM 1141 C CA . LYS A 1 158 ? 7.291 4.395 -2.262 1.00 98.00 158 LYS A CA 1
ATOM 1142 C C . LYS A 1 158 ? 7.722 2.988 -2.643 1.00 98.00 158 LYS A C 1
ATOM 1144 O O . LYS A 1 158 ? 8.780 2.811 -3.243 1.00 98.00 158 LYS A O 1
ATOM 1149 N N . THR A 1 159 ? 6.881 2.009 -2.323 1.00 98.25 159 THR A N 1
ATOM 1150 C CA . THR A 1 159 ? 7.058 0.634 -2.795 1.00 98.25 159 THR A CA 1
ATOM 1151 C C . THR A 1 159 ? 6.348 0.449 -4.132 1.00 98.25 159 THR A C 1
ATOM 1153 O O . THR A 1 159 ? 5.152 0.722 -4.242 1.00 98.25 159 THR A O 1
ATOM 1156 N N . VAL A 1 160 ? 7.078 -0.010 -5.148 1.00 98.00 160 VAL A N 1
ATOM 1157 C CA . VAL A 1 160 ? 6.580 -0.209 -6.517 1.00 98.00 160 VAL A CA 1
ATOM 1158 C C . VAL A 1 160 ? 7.037 -1.550 -7.078 1.00 98.00 160 VAL A C 1
ATOM 1160 O O . VAL A 1 160 ? 8.142 -2.006 -6.784 1.00 98.00 160 VAL A O 1
ATOM 1163 N N . THR A 1 161 ? 6.214 -2.178 -7.918 1.00 98.25 161 THR A N 1
ATOM 1164 C CA . THR A 1 161 ? 6.647 -3.338 -8.715 1.00 98.25 161 THR A CA 1
ATOM 1165 C C . THR A 1 161 ? 7.193 -2.893 -10.069 1.00 98.25 161 THR A C 1
ATOM 1167 O O . THR A 1 161 ? 6.568 -2.093 -10.759 1.00 98.25 161 THR A O 1
ATOM 1170 N N . LEU A 1 162 ? 8.337 -3.447 -10.457 1.00 98.12 162 LEU A N 1
ATOM 1171 C CA . LEU A 1 162 ? 8.966 -3.333 -11.768 1.00 98.12 162 LEU A CA 1
ATOM 1172 C C . LEU A 1 162 ? 8.828 -4.690 -12.470 1.00 98.12 162 LEU A C 1
ATOM 1174 O O . LEU A 1 162 ? 9.360 -5.695 -11.992 1.00 98.12 162 LEU A O 1
ATOM 1178 N N . ALA A 1 163 ? 8.090 -4.743 -13.576 1.00 97.44 163 ALA A N 1
ATOM 1179 C CA . ALA A 1 163 ? 7.787 -5.996 -14.267 1.00 97.44 163 ALA A CA 1
ATOM 1180 C C . ALA A 1 163 ? 7.757 -5.838 -15.796 1.00 97.44 163 ALA A C 1
ATOM 1182 O O . ALA A 1 163 ? 7.930 -4.745 -16.332 1.00 97.44 163 ALA A O 1
ATOM 1183 N N . GLY A 1 164 ? 7.519 -6.944 -16.506 1.00 96.56 164 GLY A N 1
ATOM 1184 C CA . GLY A 1 164 ? 7.470 -6.983 -17.968 1.00 96.56 164 GLY A CA 1
ATOM 1185 C C . GLY A 1 164 ? 8.853 -7.187 -18.589 1.00 96.56 164 GLY A C 1
ATOM 1186 O O . GLY A 1 164 ? 9.621 -8.025 -18.122 1.00 96.56 164 GLY A O 1
ATOM 1187 N N . ALA A 1 165 ? 9.162 -6.439 -19.646 1.00 97.06 165 ALA A N 1
ATOM 1188 C CA . ALA A 1 165 ? 10.419 -6.495 -20.391 1.00 97.06 165 ALA A CA 1
ATOM 1189 C C . ALA A 1 165 ? 11.584 -5.819 -19.636 1.00 97.06 165 ALA A C 1
ATOM 1191 O O . ALA A 1 165 ? 12.206 -4.874 -20.123 1.00 97.06 165 ALA A O 1
ATOM 1192 N N . VAL A 1 166 ? 11.891 -6.334 -18.445 1.00 97.38 166 VAL A N 1
ATOM 1193 C CA . VAL A 1 166 ? 13.031 -5.960 -17.592 1.00 97.38 166 VAL A CA 1
ATOM 1194 C C . VAL A 1 166 ? 13.860 -7.204 -17.267 1.00 97.38 166 VAL A C 1
ATOM 1196 O O . VAL A 1 166 ? 13.311 -8.299 -17.149 1.00 97.38 166 VAL A O 1
ATOM 1199 N N . ASN A 1 167 ? 15.179 -7.061 -17.118 1.00 97.69 167 ASN A N 1
ATOM 1200 C CA . ASN A 1 167 ? 16.078 -8.212 -16.948 1.00 97.69 167 ASN A CA 1
ATOM 1201 C C . ASN A 1 167 ? 15.909 -8.915 -15.595 1.00 97.69 167 ASN A C 1
ATOM 1203 O O . ASN A 1 167 ? 16.102 -10.128 -15.506 1.00 97.69 167 ASN A O 1
ATOM 1207 N N . ARG A 1 168 ? 15.550 -8.175 -14.537 1.00 97.12 168 ARG A N 1
ATOM 1208 C CA . ARG A 1 168 ? 15.192 -8.756 -13.235 1.00 97.12 168 ARG A CA 1
ATOM 1209 C C . ARG A 1 168 ? 13.945 -8.064 -12.682 1.00 97.12 168 ARG A C 1
ATOM 1211 O O . ARG A 1 168 ? 14.059 -7.001 -12.076 1.00 97.12 168 ARG A O 1
ATOM 1218 N N . PRO A 1 169 ? 12.753 -8.647 -12.887 1.00 96.94 169 PRO A N 1
ATOM 1219 C CA . PRO A 1 169 ? 11.538 -8.163 -12.247 1.00 96.94 169 PRO A CA 1
ATOM 1220 C C . PRO A 1 169 ? 11.698 -8.138 -10.725 1.00 96.94 169 PRO A C 1
ATOM 1222 O O . PRO A 1 169 ? 12.218 -9.088 -10.137 1.00 96.94 169 PRO A O 1
ATOM 1225 N N . ALA A 1 170 ? 11.251 -7.059 -10.091 1.00 96.69 170 ALA A N 1
ATOM 1226 C CA . ALA A 1 170 ? 11.431 -6.850 -8.659 1.00 96.69 170 ALA A CA 1
ATOM 1227 C C . ALA A 1 170 ? 10.350 -5.930 -8.091 1.00 96.69 170 ALA A C 1
ATOM 1229 O O . ALA A 1 170 ? 9.811 -5.077 -8.788 1.00 96.69 170 ALA A O 1
ATOM 1230 N N . THR A 1 171 ? 10.083 -6.058 -6.795 1.00 97.56 171 THR A N 1
ATOM 1231 C CA . THR A 1 171 ? 9.422 -5.001 -6.028 1.00 97.56 171 THR A CA 1
ATOM 1232 C C . THR A 1 171 ? 10.496 -4.244 -5.261 1.00 97.56 171 THR A C 1
ATOM 1234 O O . THR A 1 171 ? 11.300 -4.860 -4.564 1.00 97.56 171 THR A O 1
ATOM 1237 N N . VAL A 1 172 ? 10.518 -2.920 -5.396 1.00 97.44 172 VAL A N 1
ATOM 1238 C CA . VAL A 1 172 ? 11.530 -2.054 -4.779 1.00 97.44 172 VAL A CA 1
ATOM 1239 C C . VAL A 1 172 ? 10.871 -0.946 -3.971 1.00 97.44 172 VAL A C 1
ATOM 1241 O O . VAL A 1 172 ? 9.791 -0.470 -4.321 1.00 97.44 172 VAL A O 1
ATOM 1244 N N . THR A 1 173 ? 11.541 -0.505 -2.909 1.00 97.88 173 THR A N 1
ATOM 1245 C CA . THR A 1 173 ? 11.194 0.719 -2.182 1.00 97.88 173 THR A CA 1
ATOM 1246 C C . THR A 1 173 ? 12.198 1.797 -2.565 1.00 97.88 173 THR A C 1
ATOM 1248 O O . THR A 1 173 ? 13.382 1.664 -2.268 1.00 97.88 173 THR A O 1
ATOM 1251 N N . ALA A 1 174 ? 11.735 2.854 -3.231 1.00 97.62 174 ALA A N 1
ATOM 1252 C CA . ALA A 1 174 ? 12.581 3.940 -3.728 1.00 97.62 174 ALA A CA 1
ATOM 1253 C C . ALA A 1 174 ? 12.140 5.299 -3.160 1.00 97.62 174 ALA A C 1
ATOM 1255 O O . ALA A 1 174 ? 10.964 5.454 -2.805 1.00 97.62 174 ALA A O 1
ATOM 1256 N N . PRO A 1 175 ? 13.042 6.293 -3.067 1.00 98.25 175 PRO A N 1
ATOM 1257 C CA . PRO A 1 175 ? 12.655 7.671 -2.800 1.00 98.25 175 PRO A CA 1
ATOM 1258 C C . PRO A 1 175 ? 11.627 8.172 -3.819 1.00 98.25 175 PRO A C 1
ATOM 1260 O O . PRO A 1 175 ? 11.703 7.888 -5.014 1.00 98.25 175 PRO A O 1
ATOM 1263 N N . ILE A 1 176 ? 10.654 8.947 -3.351 1.00 98.25 176 ILE A N 1
ATOM 1264 C CA . ILE A 1 176 ? 9.711 9.621 -4.246 1.00 98.25 176 ILE A CA 1
ATOM 1265 C C . ILE A 1 176 ? 10.482 10.633 -5.097 1.00 98.25 176 ILE A C 1
ATOM 1267 O O . ILE A 1 176 ? 11.252 11.430 -4.564 1.00 98.25 176 ILE A O 1
ATOM 1271 N N . GLY A 1 177 ? 10.239 10.614 -6.406 1.00 98.00 177 GLY A N 1
ATOM 1272 C CA . GLY A 1 177 ? 10.962 11.416 -7.391 1.00 98.00 177 GLY A CA 1
ATOM 1273 C C . GLY A 1 177 ? 12.048 10.649 -8.146 1.00 98.00 177 GLY A C 1
ATOM 1274 O O . GLY A 1 177 ? 12.439 11.114 -9.210 1.00 98.00 177 GLY A O 1
ATOM 1275 N N . THR A 1 178 ? 12.483 9.474 -7.668 1.00 98.31 178 THR A N 1
ATOM 1276 C CA . THR A 1 178 ? 13.322 8.564 -8.467 1.00 98.31 178 THR A CA 1
ATOM 1277 C C . THR A 1 178 ? 12.584 8.189 -9.747 1.00 98.31 178 THR A C 1
ATOM 1279 O O . THR A 1 178 ? 11.402 7.838 -9.695 1.00 98.31 178 THR A O 1
ATOM 1282 N N . SER A 1 179 ? 13.253 8.268 -10.894 1.00 98.06 179 SER A N 1
ATOM 1283 C CA . SER A 1 179 ? 12.648 7.877 -12.169 1.00 98.06 179 SER A CA 1
ATOM 1284 C C . SER A 1 179 ? 12.454 6.361 -12.247 1.00 98.06 179 SER A C 1
ATOM 1286 O O . SER A 1 179 ? 13.212 5.574 -11.667 1.00 98.06 179 SER A O 1
ATOM 1288 N N . PHE A 1 180 ? 11.452 5.915 -13.006 1.00 97.56 180 PHE A N 1
ATOM 1289 C CA . PHE A 1 180 ? 11.312 4.486 -13.292 1.00 97.56 180 PHE A CA 1
ATOM 1290 C C . PHE A 1 180 ? 12.522 3.929 -14.051 1.00 97.56 180 PHE A C 1
ATOM 1292 O O . PHE A 1 180 ? 12.907 2.789 -13.790 1.00 97.56 180 PHE A O 1
ATOM 1299 N N . ARG A 1 181 ? 13.159 4.726 -14.926 1.00 97.75 181 ARG A N 1
ATOM 1300 C CA . ARG A 1 181 ? 14.414 4.346 -15.590 1.00 97.75 181 ARG A CA 1
ATOM 1301 C C . ARG A 1 181 ? 15.494 3.979 -14.576 1.00 97.75 181 ARG A C 1
ATOM 1303 O O . ARG A 1 181 ? 15.991 2.858 -14.630 1.00 97.75 181 ARG A O 1
ATOM 1310 N N . GLU A 1 182 ? 15.819 4.871 -13.640 1.00 97.69 182 GLU A N 1
ATOM 1311 C CA . GLU A 1 182 ? 16.858 4.624 -12.627 1.00 97.69 182 GLU A CA 1
ATOM 1312 C C . GLU A 1 182 ? 16.545 3.373 -11.796 1.00 97.69 182 GLU A C 1
ATOM 1314 O O . GLU A 1 182 ? 17.424 2.547 -11.548 1.00 97.69 182 GLU A O 1
ATOM 1319 N N . ALA A 1 183 ? 15.282 3.193 -11.395 1.00 97.56 183 ALA A N 1
ATOM 1320 C CA . ALA A 1 183 ? 14.860 2.023 -10.626 1.00 97.56 183 ALA A CA 1
ATOM 1321 C C . ALA A 1 183 ? 15.020 0.708 -11.418 1.00 97.56 183 ALA A C 1
ATOM 1323 O O . ALA A 1 183 ? 15.434 -0.319 -10.868 1.00 97.56 183 ALA A O 1
ATOM 1324 N N . ILE A 1 184 ? 14.719 0.727 -12.718 1.00 97.94 184 ILE A N 1
ATOM 1325 C CA . ILE A 1 184 ? 14.875 -0.432 -13.605 1.00 97.94 184 ILE A CA 1
ATOM 1326 C C . ILE A 1 184 ? 16.356 -0.710 -13.878 1.00 97.94 184 ILE A C 1
ATOM 1328 O O . ILE A 1 184 ? 16.794 -1.857 -13.796 1.00 97.94 184 ILE A O 1
ATOM 1332 N N . GLU A 1 185 ? 17.162 0.314 -14.142 1.00 97.19 185 GLU A N 1
ATOM 1333 C CA . GLU A 1 185 ? 18.610 0.174 -14.324 1.00 97.19 185 GLU A CA 1
ATOM 1334 C C . GLU A 1 185 ? 19.281 -0.409 -13.074 1.00 97.19 185 GLU A C 1
ATOM 1336 O O . GLU A 1 185 ? 20.065 -1.356 -13.184 1.00 97.19 185 GLU A O 1
ATOM 1341 N N . ALA A 1 186 ? 18.883 0.043 -11.881 1.00 96.12 186 ALA A N 1
ATOM 1342 C CA . ALA A 1 186 ? 19.358 -0.495 -10.604 1.00 96.12 186 ALA A CA 1
ATOM 1343 C C . ALA A 1 186 ? 19.003 -1.980 -10.392 1.00 96.12 186 ALA A C 1
ATOM 1345 O O . ALA A 1 186 ? 19.677 -2.679 -9.632 1.00 96.12 186 ALA A O 1
ATOM 1346 N N . THR A 1 187 ? 17.973 -2.483 -11.078 1.00 93.69 187 THR A N 1
ATOM 1347 C CA . THR A 1 187 ? 17.555 -3.894 -11.032 1.00 93.69 187 THR A CA 1
ATOM 1348 C C . THR A 1 187 ? 18.046 -4.707 -12.234 1.00 93.69 187 THR A C 1
ATOM 1350 O O . THR A 1 187 ? 17.748 -5.891 -12.344 1.00 93.69 187 THR A O 1
ATOM 1353 N N . GLY A 1 188 ? 18.901 -4.146 -13.093 1.00 96.25 188 GLY A N 1
ATOM 1354 C CA . GLY A 1 188 ? 19.537 -4.864 -14.204 1.00 96.25 188 GLY A CA 1
ATOM 1355 C C . GLY A 1 188 ? 19.090 -4.415 -15.593 1.00 96.25 188 GLY A C 1
ATOM 1356 O O . GLY A 1 188 ? 19.502 -5.028 -16.577 1.00 96.25 188 GLY A O 1
ATOM 1357 N N . GLY A 1 189 ? 18.287 -3.358 -15.693 1.00 97.44 189 GLY A N 1
ATOM 1358 C CA . GLY A 1 189 ? 17.937 -2.702 -16.949 1.00 97.44 189 GLY A CA 1
ATOM 1359 C C . GLY A 1 189 ? 16.824 -3.386 -17.744 1.00 97.44 189 GLY A C 1
ATOM 1360 O O . GLY A 1 189 ? 16.207 -4.368 -17.320 1.00 97.44 189 GLY A O 1
ATOM 1361 N N . PHE A 1 190 ? 16.564 -2.833 -18.927 1.00 97.94 190 PHE A N 1
ATOM 1362 C CA . PHE A 1 190 ? 15.522 -3.292 -19.842 1.00 97.94 190 PHE A CA 1
ATOM 1363 C C . PHE A 1 190 ? 15.916 -4.583 -20.569 1.00 97.94 190 PHE A C 1
ATOM 1365 O O . PHE A 1 190 ? 17.075 -4.783 -20.931 1.00 97.94 190 PHE A O 1
ATOM 1372 N N . ALA A 1 191 ? 14.919 -5.426 -20.837 1.00 97.50 191 ALA A N 1
ATOM 1373 C CA . ALA A 1 191 ? 15.034 -6.605 -21.700 1.00 97.50 191 ALA A CA 1
ATOM 1374 C C . ALA A 1 191 ? 14.548 -6.329 -23.142 1.00 97.50 191 ALA A C 1
ATOM 1376 O O . ALA A 1 191 ? 14.423 -7.246 -23.950 1.00 97.50 191 ALA A O 1
ATOM 1377 N N . THR A 1 192 ? 14.243 -5.068 -23.467 1.00 96.38 192 THR A N 1
ATOM 1378 C CA . THR A 1 192 ? 13.843 -4.590 -24.799 1.00 96.38 192 THR A CA 1
ATOM 1379 C C . THR A 1 192 ? 14.615 -3.319 -25.150 1.00 96.38 192 THR A C 1
ATOM 1381 O O . THR A 1 192 ? 14.933 -2.526 -24.267 1.00 96.38 192 THR A O 1
ATOM 1384 N N . ALA A 1 193 ? 14.901 -3.121 -26.439 1.00 95.69 193 ALA A N 1
ATOM 1385 C CA . ALA A 1 193 ? 15.571 -1.922 -26.942 1.00 95.69 193 ALA A CA 1
ATOM 1386 C C . ALA A 1 193 ? 14.627 -0.714 -27.089 1.00 95.69 193 ALA A C 1
ATOM 1388 O O . ALA A 1 193 ? 15.094 0.419 -27.113 1.00 95.69 193 ALA A O 1
ATOM 1389 N N . ASP A 1 194 ? 13.315 -0.955 -27.179 1.00 96.44 194 ASP A N 1
ATOM 1390 C CA . ASP A 1 194 ? 12.286 0.081 -27.353 1.00 96.44 194 ASP A CA 1
ATOM 1391 C C . ASP A 1 194 ? 11.172 -0.120 -26.307 1.00 96.44 194 ASP A C 1
ATOM 1393 O O . ASP A 1 194 ? 10.169 -0.793 -26.585 1.00 96.44 194 ASP A O 1
ATOM 1397 N N . PRO A 1 195 ? 11.412 0.314 -25.051 1.00 97.19 195 PRO A N 1
ATOM 1398 C CA . PRO A 1 195 ? 10.474 0.145 -23.949 1.00 97.19 195 PRO A CA 1
ATOM 1399 C C . PRO A 1 195 ? 9.359 1.195 -23.976 1.00 97.19 195 PRO A C 1
ATOM 1401 O O . PRO A 1 195 ? 9.597 2.379 -24.195 1.00 97.19 195 PRO A O 1
ATOM 1404 N N . VAL A 1 196 ? 8.148 0.756 -23.644 1.00 97.19 196 VAL A N 1
ATOM 1405 C CA . VAL A 1 196 ? 6.993 1.603 -23.335 1.00 97.19 196 VAL A CA 1
ATOM 1406 C C . VAL A 1 196 ? 6.477 1.223 -21.951 1.00 97.19 196 VAL A C 1
ATOM 1408 O O . VAL A 1 196 ? 6.450 0.041 -21.589 1.00 97.19 196 VAL A O 1
ATOM 1411 N N . TYR A 1 197 ? 6.109 2.216 -21.144 1.00 97.19 197 TYR A N 1
ATOM 1412 C CA . TYR A 1 197 ? 5.670 2.006 -19.769 1.00 97.19 197 TYR A CA 1
ATOM 1413 C C . TYR A 1 197 ? 4.157 1.916 -19.663 1.00 97.19 197 TYR A C 1
ATOM 1415 O O . TYR A 1 197 ? 3.438 2.775 -20.156 1.00 97.19 197 TYR A O 1
ATOM 1423 N N . MET A 1 198 ? 3.693 0.926 -18.907 1.00 96.88 198 MET A N 1
ATOM 1424 C CA . MET A 1 198 ? 2.349 0.871 -18.339 1.00 96.88 198 MET A CA 1
ATOM 1425 C C . MET A 1 198 ? 2.456 1.185 -16.845 1.00 96.88 198 MET A C 1
ATOM 1427 O O . MET A 1 198 ? 2.712 0.294 -16.027 1.00 96.88 198 MET A O 1
ATOM 1431 N N . ILE A 1 199 ? 2.338 2.463 -16.484 1.00 95.75 199 ILE A N 1
ATOM 1432 C CA . ILE A 1 199 ? 2.459 2.928 -15.095 1.00 95.75 199 ILE A CA 1
ATOM 1433 C C . ILE A 1 199 ? 1.121 2.724 -14.388 1.00 95.75 199 ILE A C 1
ATOM 1435 O O . ILE A 1 199 ? 0.089 3.184 -14.861 1.00 95.75 199 ILE A O 1
ATOM 1439 N N . GLY A 1 200 ? 1.129 2.071 -13.228 1.00 91.88 200 GLY A N 1
ATOM 1440 C CA . GLY A 1 200 ? -0.073 1.828 -12.424 1.00 91.88 200 GLY A CA 1
ATOM 1441 C C . GLY A 1 200 ? -0.674 0.427 -12.574 1.00 91.88 200 GLY A C 1
ATOM 1442 O O . GLY A 1 200 ? -1.477 0.030 -11.731 1.00 91.88 200 GLY A O 1
ATOM 1443 N N . GLY A 1 201 ? -0.258 -0.336 -13.591 1.00 90.94 201 GLY A N 1
ATOM 1444 C CA . GLY A 1 201 ? -0.770 -1.676 -13.897 1.00 90.94 201 GLY A CA 1
ATOM 1445 C C . GLY A 1 201 ? -1.188 -1.831 -15.361 1.00 90.94 201 GLY A C 1
ATOM 1446 O O . GLY A 1 201 ? -1.023 -0.912 -16.160 1.00 90.94 201 GLY A O 1
ATOM 1447 N N . LEU A 1 202 ? -1.711 -3.004 -15.723 1.00 91.00 202 LEU A N 1
ATOM 1448 C CA . LEU A 1 202 ? -2.136 -3.312 -17.097 1.00 91.00 202 LEU A CA 1
ATOM 1449 C C . LEU A 1 202 ? -3.616 -3.011 -17.357 1.00 91.00 202 LEU A C 1
ATOM 1451 O O . LEU A 1 202 ? -3.985 -2.822 -18.512 1.00 91.00 202 LEU A O 1
ATOM 1455 N N . MET A 1 203 ? -4.455 -2.987 -16.316 1.00 89.81 203 MET A N 1
ATOM 1456 C CA . MET A 1 203 ? -5.898 -2.767 -16.464 1.00 89.81 203 MET A CA 1
ATOM 1457 C C . MET A 1 203 ? -6.262 -1.297 -16.254 1.00 89.81 203 MET A C 1
ATOM 1459 O O . MET A 1 203 ? -6.959 -0.720 -17.083 1.00 89.81 203 MET A O 1
ATOM 1463 N N . MET A 1 204 ? -5.773 -0.689 -15.167 1.00 88.62 204 MET A N 1
ATOM 1464 C CA . MET A 1 204 ? -6.087 0.699 -14.789 1.00 88.62 204 MET A CA 1
ATOM 1465 C C . MET A 1 204 ? -4.914 1.675 -14.969 1.00 88.62 204 MET A C 1
ATOM 1467 O O . MET A 1 204 ? -5.018 2.842 -14.589 1.00 88.62 204 MET A O 1
ATOM 1471 N N . GLY A 1 205 ? -3.780 1.199 -15.487 1.00 90.62 205 GLY A N 1
ATOM 1472 C CA . GLY A 1 205 ? -2.587 2.017 -15.678 1.00 90.62 205 GLY A CA 1
ATOM 1473 C C . GLY A 1 205 ? -2.663 2.964 -16.875 1.00 90.62 205 GLY A C 1
ATOM 1474 O O . GLY A 1 205 ? -3.605 2.947 -17.666 1.00 90.62 205 GLY A O 1
ATOM 1475 N N . GLN A 1 206 ? -1.633 3.793 -17.011 1.00 93.44 206 GLN A N 1
ATOM 1476 C CA . GLN A 1 206 ? -1.462 4.727 -18.119 1.00 93.44 206 GLN A CA 1
ATOM 1477 C C . GLN A 1 206 ? -0.234 4.359 -18.946 1.00 93.44 206 GLN A C 1
ATOM 1479 O O . GLN A 1 206 ? 0.827 4.045 -18.399 1.00 93.44 206 GLN A O 1
ATOM 1484 N N . VAL A 1 207 ? -0.391 4.436 -20.268 1.00 95.62 207 VAL A N 1
ATOM 1485 C CA . VAL A 1 207 ? 0.721 4.341 -21.214 1.00 95.62 207 VAL A CA 1
ATOM 1486 C C . VAL A 1 207 ? 1.574 5.602 -21.081 1.00 95.62 207 VAL A C 1
ATOM 1488 O O . VAL A 1 207 ? 1.048 6.715 -21.123 1.00 95.62 207 VAL A O 1
ATOM 1491 N N . SER A 1 208 ? 2.884 5.431 -20.941 1.00 95.06 208 SER A N 1
ATOM 1492 C CA . SER A 1 208 ? 3.864 6.513 -20.968 1.00 95.06 208 SER A CA 1
ATOM 1493 C C . SER A 1 208 ? 5.056 6.123 -21.833 1.00 95.06 208 SER A C 1
ATOM 1495 O O . SER A 1 208 ? 5.603 5.027 -21.707 1.00 95.06 208 SER A O 1
ATOM 1497 N N . GLU A 1 209 ? 5.480 7.048 -22.688 1.00 94.19 209 GLU A N 1
ATOM 1498 C CA . GLU A 1 209 ? 6.759 6.967 -23.405 1.00 94.19 209 GLU A CA 1
ATOM 1499 C C . GLU A 1 209 ? 7.872 7.741 -22.691 1.00 94.19 209 GLU A C 1
ATOM 1501 O O . GLU A 1 209 ? 9.045 7.614 -23.035 1.00 94.19 209 GLU A O 1
ATOM 1506 N N . ASP A 1 210 ? 7.512 8.530 -21.677 1.00 96.12 210 ASP A N 1
ATOM 1507 C CA . ASP A 1 210 ? 8.475 9.186 -20.810 1.00 96.12 210 ASP A CA 1
ATOM 1508 C C . ASP A 1 210 ? 9.055 8.155 -19.838 1.00 96.12 210 ASP A C 1
ATOM 1510 O O . ASP A 1 210 ? 8.424 7.766 -18.849 1.00 96.12 210 ASP A O 1
ATOM 1514 N N . LEU A 1 211 ? 10.261 7.689 -20.157 1.00 92.12 211 LEU A N 1
ATOM 1515 C CA . LEU A 1 211 ? 10.994 6.728 -19.340 1.00 92.12 211 LEU A CA 1
ATOM 1516 C C . LEU A 1 211 ? 11.530 7.349 -18.041 1.00 92.12 211 LEU A C 1
ATOM 1518 O O . LEU A 1 211 ? 11.839 6.621 -17.092 1.00 92.12 211 LEU A O 1
ATOM 1522 N N . ASP A 1 212 ? 11.617 8.677 -18.003 1.00 96.12 212 ASP A N 1
ATOM 1523 C CA . ASP A 1 212 ? 12.087 9.467 -16.870 1.00 96.12 212 ASP A CA 1
ATOM 1524 C C . ASP A 1 212 ? 10.923 9.922 -15.972 1.00 96.12 212 ASP A C 1
ATOM 1526 O O . ASP A 1 212 ? 11.130 10.626 -14.980 1.00 96.12 212 ASP A O 1
ATOM 1530 N N . ALA A 1 213 ? 9.705 9.439 -16.256 1.00 96.62 213 ALA A N 1
ATOM 1531 C CA . ALA A 1 213 ? 8.541 9.627 -15.407 1.00 96.62 213 ALA A CA 1
ATOM 1532 C C . ALA A 1 213 ? 8.862 9.228 -13.948 1.00 96.62 213 ALA A C 1
ATOM 1534 O O . ALA A 1 213 ? 9.374 8.126 -13.692 1.00 96.62 213 ALA A O 1
ATOM 1535 N N . PRO A 1 214 ? 8.563 10.102 -12.969 1.00 97.50 214 PRO A N 1
ATOM 1536 C CA . PRO A 1 214 ? 8.967 9.884 -11.590 1.00 97.50 214 PRO A CA 1
ATOM 1537 C C . PRO A 1 214 ? 8.045 8.898 -10.871 1.00 97.50 214 PRO A C 1
ATOM 1539 O O . PRO A 1 214 ? 6.823 8.898 -11.044 1.00 97.50 214 PRO A O 1
ATOM 1542 N N . ILE A 1 215 ? 8.619 8.130 -9.948 1.00 97.94 215 ILE A N 1
ATOM 1543 C CA . ILE A 1 215 ? 7.867 7.391 -8.937 1.00 97.94 215 ILE A CA 1
ATOM 1544 C C . ILE A 1 215 ? 7.230 8.405 -7.981 1.00 97.94 215 ILE A C 1
ATOM 1546 O O . ILE A 1 215 ? 7.911 9.127 -7.249 1.00 97.94 215 ILE A O 1
ATOM 1550 N N . THR A 1 216 ? 5.901 8.452 -7.970 1.00 96.94 216 THR A N 1
ATOM 1551 C CA . THR A 1 216 ? 5.110 9.325 -7.093 1.00 96.94 216 THR A CA 1
ATOM 1552 C C . THR A 1 216 ? 4.537 8.551 -5.902 1.00 96.94 216 THR A C 1
ATOM 1554 O O . THR A 1 216 ? 4.574 7.325 -5.851 1.00 96.94 216 THR A O 1
ATOM 1557 N N . LYS A 1 217 ? 3.911 9.250 -4.944 1.00 96.00 217 LYS A N 1
ATOM 1558 C CA . LYS A 1 217 ? 3.209 8.614 -3.805 1.00 96.00 217 LYS A CA 1
ATOM 1559 C C . LYS A 1 217 ? 2.092 7.653 -4.227 1.00 96.00 217 LYS A C 1
ATOM 1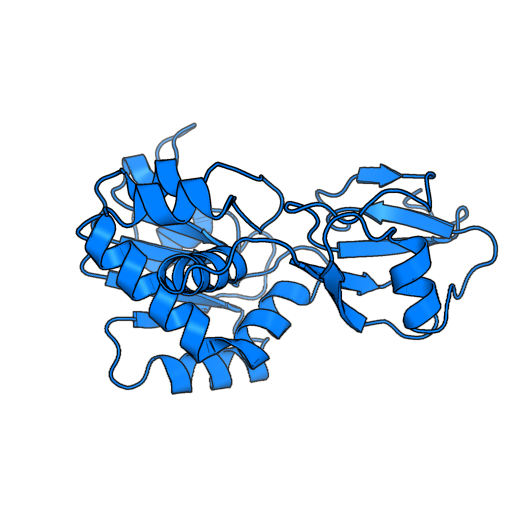561 O O . LYS A 1 217 ? 1.719 6.760 -3.460 1.00 96.00 217 LYS A O 1
ATOM 1566 N N . THR A 1 218 ? 1.538 7.861 -5.416 1.00 95.38 218 THR A N 1
ATOM 1567 C CA . THR A 1 218 ? 0.417 7.088 -5.948 1.00 95.38 218 THR A CA 1
ATOM 1568 C C . THR A 1 218 ? 0.858 5.957 -6.868 1.00 95.38 218 THR A C 1
ATOM 1570 O O . THR A 1 218 ? 0.071 5.043 -7.085 1.00 95.38 218 THR A O 1
ATOM 1573 N N . ALA A 1 219 ? 2.103 5.960 -7.350 1.00 95.38 219 ALA A N 1
ATOM 1574 C CA . ALA A 1 219 ? 2.617 4.930 -8.246 1.00 95.38 219 ALA A CA 1
ATOM 1575 C C . ALA A 1 219 ? 2.551 3.534 -7.606 1.00 95.38 219 ALA A C 1
ATOM 1577 O O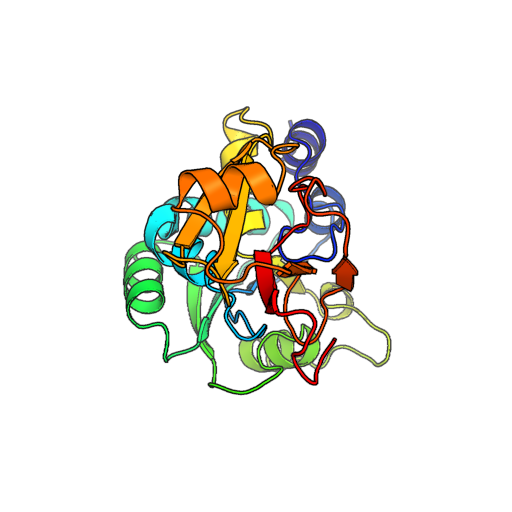 . ALA A 1 219 ? 3.118 3.311 -6.547 1.00 95.38 219 ALA A O 1
ATOM 1578 N N . THR A 1 220 ? 1.881 2.571 -8.231 1.00 95.69 220 THR A N 1
ATOM 1579 C CA . THR A 1 220 ? 1.829 1.178 -7.739 1.00 95.69 220 THR A CA 1
ATOM 1580 C C . THR A 1 220 ? 2.910 0.304 -8.377 1.00 95.69 220 THR A C 1
ATOM 1582 O O . THR A 1 220 ? 3.386 -0.657 -7.778 1.00 95.69 220 THR A O 1
ATOM 1585 N N . GLY A 1 221 ? 3.344 0.651 -9.583 1.00 97.00 221 GLY A N 1
ATOM 1586 C CA . GLY A 1 221 ? 4.346 -0.089 -10.331 1.00 97.00 221 GLY A CA 1
ATOM 1587 C C . GLY A 1 221 ? 4.409 0.348 -11.782 1.00 97.00 221 GLY A C 1
ATOM 1588 O O . GLY A 1 221 ? 3.639 1.207 -12.214 1.00 97.00 221 GLY A O 1
ATOM 1589 N N . VAL A 1 222 ? 5.319 -0.271 -12.521 1.00 97.62 222 VAL A N 1
ATOM 1590 C CA . VAL A 1 222 ? 5.430 -0.152 -13.970 1.00 97.62 222 VAL A CA 1
ATOM 1591 C C . VAL A 1 222 ? 5.562 -1.539 -14.582 1.00 97.62 222 VAL A C 1
ATOM 1593 O O . VAL A 1 222 ? 6.344 -2.377 -14.121 1.00 97.62 222 VAL A O 1
ATOM 1596 N N . VAL A 1 223 ? 4.790 -1.779 -15.637 1.00 97.62 223 VAL A N 1
ATOM 1597 C CA . VAL A 1 223 ? 4.993 -2.918 -16.531 1.00 97.62 223 VAL A CA 1
ATOM 1598 C C . VAL A 1 223 ? 5.610 -2.388 -17.816 1.00 97.62 223 VAL A C 1
ATOM 1600 O O . VAL A 1 223 ? 4.994 -1.597 -18.524 1.00 97.62 223 VAL A O 1
ATOM 1603 N N . VAL A 1 224 ? 6.834 -2.812 -18.111 1.00 97.75 224 VAL A N 1
ATOM 1604 C CA . VAL A 1 224 ? 7.520 -2.456 -19.353 1.00 97.75 224 VAL A CA 1
ATOM 1605 C C . VAL A 1 224 ? 7.079 -3.405 -20.456 1.00 97.75 224 VAL A C 1
ATOM 1607 O O . VAL A 1 224 ? 7.144 -4.624 -20.295 1.00 97.75 224 VAL A O 1
ATOM 1610 N N . LEU A 1 225 ? 6.676 -2.863 -21.596 1.00 97.12 225 LEU A N 1
ATOM 1611 C CA . LEU A 1 225 ? 6.356 -3.631 -22.795 1.00 97.12 225 LEU A CA 1
ATOM 1612 C C . LEU A 1 225 ? 7.244 -3.162 -23.954 1.00 97.12 225 LEU A C 1
ATOM 1614 O O . LEU A 1 225 ? 7.615 -1.991 -23.996 1.00 97.12 225 LEU A O 1
ATOM 1618 N N . PRO A 1 226 ? 7.613 -4.041 -24.902 1.00 96.88 226 PRO A N 1
ATOM 1619 C CA . PRO A 1 226 ? 8.205 -3.577 -26.148 1.00 96.88 226 P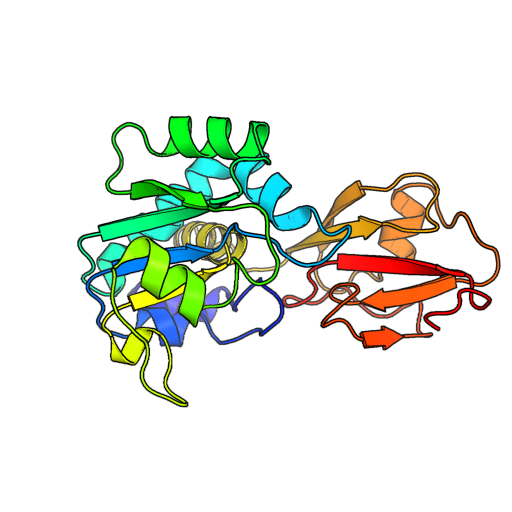RO A CA 1
ATOM 1620 C C . PRO A 1 226 ? 7.160 -2.784 -26.942 1.00 96.88 226 PRO A C 1
ATOM 1622 O O . PRO A 1 226 ? 5.986 -3.152 -26.941 1.00 96.88 226 PRO A O 1
ATOM 1625 N N . ARG A 1 227 ? 7.579 -1.750 -27.677 1.00 95.56 227 ARG A N 1
ATOM 1626 C CA . ARG A 1 227 ? 6.674 -0.935 -28.511 1.00 95.56 227 ARG A CA 1
ATOM 1627 C C . ARG A 1 227 ? 5.855 -1.743 -29.523 1.00 95.56 227 ARG A C 1
ATOM 1629 O O . ARG A 1 227 ? 4.749 -1.362 -29.869 1.00 95.56 227 ARG A O 1
ATOM 1636 N N . SER A 1 228 ? 6.375 -2.880 -29.979 1.00 95.69 228 SER A N 1
ATOM 1637 C CA . SER A 1 228 ? 5.672 -3.797 -30.886 1.00 95.69 228 SER A CA 1
ATOM 1638 C C . SER A 1 228 ? 4.600 -4.663 -30.207 1.00 95.69 228 SER A C 1
ATOM 1640 O O . SER A 1 228 ? 3.933 -5.457 -30.874 1.00 95.69 228 SER A O 1
ATOM 1642 N N . HIS A 1 229 ? 4.446 -4.577 -28.884 1.00 94.94 229 HIS A N 1
ATOM 1643 C CA . HIS A 1 229 ? 3.460 -5.355 -28.151 1.00 94.94 229 HIS A CA 1
ATOM 1644 C C . HIS A 1 229 ? 2.047 -4.866 -28.473 1.00 94.94 229 HIS A C 1
ATOM 1646 O O . HIS A 1 229 ? 1.747 -3.705 -28.272 1.00 94.94 229 HIS A O 1
ATOM 1652 N N . ARG A 1 230 ? 1.136 -5.775 -28.840 1.00 92.06 230 ARG A N 1
ATOM 1653 C CA . ARG A 1 230 ? -0.263 -5.510 -29.261 1.00 92.06 230 ARG A CA 1
ATOM 1654 C C . ARG A 1 230 ? -1.165 -4.670 -28.329 1.00 92.06 230 ARG A C 1
ATOM 1656 O O . ARG A 1 230 ? -2.333 -4.487 -28.646 1.00 92.06 230 ARG A O 1
ATOM 1663 N N . VAL A 1 231 ? -0.693 -4.339 -27.130 1.00 85.44 231 VAL A N 1
ATOM 1664 C CA . VAL A 1 231 ? -1.426 -3.551 -26.115 1.00 85.44 231 VAL A CA 1
ATOM 1665 C C . VAL A 1 231 ? -0.962 -2.089 -26.116 1.00 85.44 231 VAL A C 1
ATOM 1667 O O . VAL A 1 231 ? -1.669 -1.234 -25.596 1.00 85.44 231 VAL A O 1
ATOM 1670 N N . ILE A 1 232 ? 0.214 -1.833 -26.693 1.00 87.25 232 ILE A N 1
ATOM 1671 C CA . ILE A 1 232 ? 0.727 -0.510 -27.046 1.00 87.25 232 ILE A CA 1
ATOM 1672 C C . ILE A 1 232 ? 0.175 -0.157 -28.429 1.00 87.25 232 ILE A C 1
ATOM 1674 O O . ILE A 1 232 ? -0.248 1.004 -28.600 1.00 87.25 232 ILE A O 1
#

Secondary structure (DSSP, 8-state):
--HHHHHHHTT-B-TTTT--BHHHHTTS--SEEEEEE---STT--HHHHHHHH-HHHHHHHHHHHHHHHT-SEEEEEEETT-HHHHHHHHHHHTTSSEEEEEE-SSTTTTSHHHHHHHHHSPPPPTT--GGGGTEEEEEHHHHHHHHHHHTT----EEEEEEEESBSS-EEEEEETT-BHHHHHHHTT-BSSSSEEEEET-SSS-EEE--TT-B--TT--EEEEEETTSTT-

Foldseek 3Di:
DALLVLQVVLLFAFQQQPRHRVSVLLQEAFQEEEAQLADQFPPFCQSLVCLLPPLLLLLLLQVSSCVSRVYQEAEYEYAPVSPSSVVSNCVNCVPGSYDYDYFYPDPPCRPQQNVCCSVPVDGAPVVGGQVVVRYRYGHSVSSSQSSCSVVVNHPQWHWAWEEAQAPATDTDIGGWQAFQQNVRVVRPGGNEPAKWKQWSHLPPGDIDSPRRDTRHSSTHYIHIDHPPDPSD

Sequence (232 aa):
MKLADQVKLAGVVGAGGGGFPTHIKLAAQADTVIANGAECEPLLHKDAAVMEHQARELIRGIELAMDAVGAKDGVVGVKAKKKAAVEAVRAACEGSRVRLQLLGDYYPAGDEYDLVYTVTGRLIPPAGIPINVGVVVCNVETFVNVAAATEGRPVTHKTVTLAGAVNRPATVTAPIGTSFREAIEATGGFATADPVYMIGGLMMGQVSEDLDAPITKTATGVVVLPRSHRVI

pLDDT: mean 96.39, std 3.17, range [75.5, 98.88]